Protein AF-A0A0A2T6T9-F1 (afdb_monomer_lite)

Structure (mmCIF, N/CA/C/O backbone):
data_AF-A0A0A2T6T9-F1
#
_entry.id   AF-A0A0A2T6T9-F1
#
loop_
_atom_site.group_PDB
_atom_site.id
_atom_site.type_symbol
_atom_sit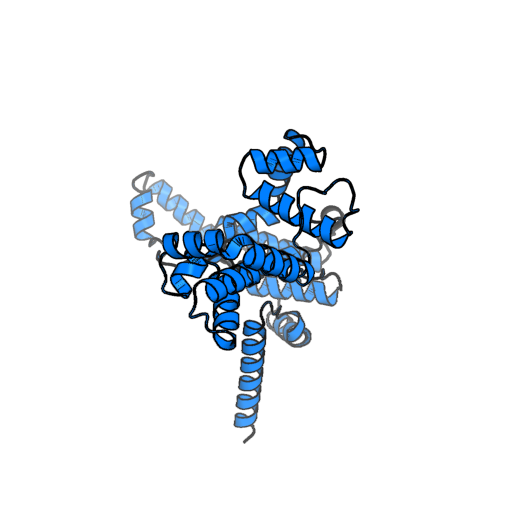e.label_atom_id
_atom_site.label_alt_id
_atom_site.label_comp_id
_atom_site.label_asym_id
_atom_site.label_entity_id
_atom_site.label_seq_id
_atom_site.pdbx_PDB_ins_code
_atom_site.Cartn_x
_atom_site.Cartn_y
_atom_site.Cartn_z
_atom_site.occupancy
_atom_site.B_iso_or_equiv
_atom_site.auth_seq_id
_atom_site.auth_comp_id
_atom_site.auth_asym_id
_atom_site.auth_atom_id
_atom_site.pdbx_PDB_model_num
ATOM 1 N N . MET A 1 1 ? 17.237 -18.014 -21.154 1.00 53.31 1 MET A N 1
ATOM 2 C CA . MET A 1 1 ? 16.170 -18.153 -22.160 1.00 53.31 1 MET A CA 1
ATOM 3 C C . MET A 1 1 ? 14.891 -17.698 -21.507 1.00 53.31 1 MET A C 1
ATOM 5 O O . MET A 1 1 ? 14.608 -18.170 -20.414 1.00 53.31 1 MET A O 1
ATOM 9 N N . THR A 1 2 ? 14.194 -16.740 -22.104 1.00 63.56 2 THR A N 1
ATOM 10 C CA . THR A 1 2 ? 12.807 -16.439 -21.730 1.00 63.56 2 THR A CA 1
ATOM 11 C C . THR A 1 2 ? 11.875 -17.384 -22.491 1.00 63.56 2 THR A C 1
ATOM 13 O O . THR A 1 2 ? 12.214 -17.821 -23.594 1.00 63.56 2 THR A O 1
ATOM 16 N N . ASP A 1 3 ? 10.718 -17.713 -21.913 1.00 70.69 3 ASP A N 1
ATOM 17 C CA . ASP A 1 3 ? 9.757 -18.661 -22.506 1.00 70.69 3 ASP A CA 1
ATOM 18 C C . ASP A 1 3 ? 9.333 -18.231 -23.925 1.00 70.69 3 ASP A C 1
ATOM 20 O O . ASP A 1 3 ? 9.327 -19.045 -24.844 1.00 70.69 3 ASP A O 1
ATOM 24 N N . LYS A 1 4 ? 9.171 -16.919 -24.142 1.00 73.56 4 LYS A N 1
ATOM 25 C CA . LYS A 1 4 ? 8.835 -16.305 -25.439 1.00 73.56 4 LYS A CA 1
ATOM 26 C C . LYS A 1 4 ? 9.852 -16.591 -26.558 1.00 73.56 4 LYS A C 1
ATOM 28 O O . LYS A 1 4 ? 9.475 -16.845 -27.693 1.00 73.56 4 LYS A O 1
ATOM 33 N N . GLN A 1 5 ? 11.153 -16.561 -26.258 1.00 75.31 5 GLN A N 1
ATOM 34 C CA . GLN A 1 5 ? 12.203 -16.813 -27.263 1.00 75.31 5 GLN A CA 1
ATOM 35 C C . GLN A 1 5 ? 12.247 -18.282 -27.687 1.00 75.31 5 GLN A C 1
ATOM 37 O O . GLN A 1 5 ? 12.691 -18.610 -28.783 1.00 75.31 5 GLN A O 1
ATOM 42 N N . THR A 1 6 ? 11.837 -19.165 -26.779 1.00 77.12 6 THR A N 1
ATOM 43 C CA . THR A 1 6 ? 11.757 -20.600 -27.038 1.00 77.12 6 THR A CA 1
ATOM 44 C C . THR A 1 6 ? 10.547 -20.911 -27.912 1.00 77.12 6 THR A C 1
ATOM 46 O O . THR A 1 6 ? 10.688 -21.652 -28.878 1.00 77.12 6 THR A O 1
ATOM 49 N N . GLU A 1 7 ? 9.414 -20.271 -27.623 1.00 79.56 7 GLU A N 1
ATOM 50 C CA . GLU A 1 7 ? 8.162 -20.386 -28.375 1.00 79.56 7 GLU A CA 1
ATOM 51 C C . GLU A 1 7 ? 8.336 -19.991 -29.850 1.00 79.56 7 GLU A C 1
ATOM 53 O O . GLU A 1 7 ? 8.018 -20.788 -30.721 1.00 79.56 7 GLU A O 1
ATOM 58 N N . ILE A 1 8 ? 8.986 -18.858 -30.148 1.00 78.12 8 ILE A N 1
ATOM 59 C CA . ILE A 1 8 ? 9.234 -18.403 -31.536 1.00 78.12 8 ILE A CA 1
ATOM 60 C C . ILE A 1 8 ? 10.058 -19.420 -32.347 1.00 78.12 8 ILE A C 1
ATOM 62 O O . ILE A 1 8 ? 9.788 -19.669 -33.523 1.00 78.12 8 ILE A O 1
ATOM 66 N N . ILE A 1 9 ? 11.087 -20.017 -31.733 1.00 81.50 9 ILE A N 1
ATOM 67 C CA . ILE A 1 9 ? 11.931 -21.019 -32.404 1.00 81.50 9 ILE A CA 1
ATOM 68 C C . ILE A 1 9 ? 11.143 -22.317 -32.628 1.00 81.50 9 ILE A C 1
ATOM 70 O O . ILE A 1 9 ? 11.287 -22.954 -33.670 1.00 81.50 9 ILE A O 1
ATOM 74 N N . GLU A 1 10 ? 10.316 -22.713 -31.660 1.00 82.50 10 GLU A N 1
ATOM 75 C CA . GLU A 1 10 ? 9.508 -23.933 -31.721 1.00 82.50 10 GLU A CA 1
ATOM 76 C C . GLU A 1 10 ? 8.345 -23.821 -32.714 1.00 82.50 10 GLU A C 1
ATOM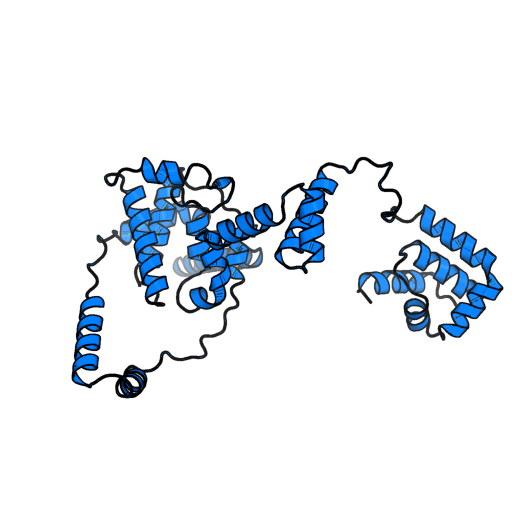 78 O O . GLU A 1 10 ? 8.128 -24.757 -33.483 1.00 82.50 10 GLU A O 1
ATOM 83 N N . GLU A 1 11 ? 7.662 -22.676 -32.766 1.00 80.94 11 GLU A N 1
ATOM 84 C CA . GLU A 1 11 ? 6.632 -22.369 -33.765 1.00 80.94 11 GLU A CA 1
ATOM 85 C C . GLU A 1 11 ? 7.207 -22.446 -35.181 1.00 80.94 11 GLU A C 1
ATOM 87 O O . GLU A 1 11 ? 6.673 -23.154 -36.035 1.00 80.94 11 GLU A O 1
ATOM 92 N N . TYR A 1 12 ? 8.361 -21.817 -35.418 1.00 79.88 12 TYR A N 1
ATOM 93 C CA . TYR A 1 12 ? 8.999 -21.864 -36.731 1.00 79.88 12 TYR A CA 1
ATOM 94 C C . TYR A 1 12 ? 9.454 -23.282 -37.119 1.00 79.88 12 TYR A C 1
ATOM 96 O O . TYR A 1 12 ? 9.346 -23.702 -38.275 1.00 79.88 12 TYR A O 1
ATOM 104 N N . PHE A 1 13 ? 9.950 -24.064 -36.156 1.00 82.19 13 PHE A N 1
ATOM 105 C CA . PHE A 1 13 ? 10.331 -25.455 -36.404 1.00 82.19 13 PHE A CA 1
ATOM 106 C C . PHE A 1 13 ? 9.141 -26.377 -36.639 1.00 82.19 13 PHE A C 1
ATOM 108 O O . PHE A 1 13 ? 9.308 -27.355 -37.365 1.00 82.19 13 PHE A O 1
ATOM 115 N N . ALA A 1 14 ? 7.959 -26.072 -36.104 1.00 78.88 14 ALA A N 1
ATOM 116 C CA . ALA A 1 14 ? 6.747 -26.821 -36.416 1.00 78.88 14 ALA A CA 1
ATOM 117 C C . ALA A 1 14 ? 6.349 -26.694 -37.898 1.00 78.88 14 ALA A C 1
ATOM 119 O O . ALA A 1 14 ? 5.782 -27.634 -38.457 1.00 78.88 14 ALA A O 1
ATOM 120 N N . GLU A 1 15 ? 6.680 -25.572 -38.542 1.00 72.44 15 GLU A N 1
ATOM 121 C CA . GLU A 1 15 ? 6.306 -25.291 -39.931 1.00 72.44 15 GLU A CA 1
ATOM 122 C C . GLU A 1 15 ? 7.376 -25.693 -40.955 1.00 72.44 15 GLU A C 1
ATOM 124 O O . GLU A 1 15 ? 7.040 -26.215 -42.018 1.00 72.44 15 GLU A O 1
ATOM 129 N N . VAL A 1 16 ? 8.661 -25.459 -40.658 1.00 76.00 16 VAL A N 1
ATOM 130 C CA . VAL A 1 16 ? 9.728 -25.515 -41.679 1.00 76.00 16 VAL A CA 1
ATOM 131 C C . VAL A 1 16 ? 10.698 -26.690 -41.498 1.00 76.00 16 VAL A C 1
ATOM 133 O O . VAL A 1 16 ? 11.272 -27.132 -42.488 1.00 76.00 16 VAL A O 1
ATOM 136 N N . MET A 1 17 ? 10.879 -27.210 -40.273 1.00 78.88 17 MET A N 1
ATOM 137 C CA . MET A 1 17 ? 11.845 -28.274 -39.909 1.00 78.88 17 MET A CA 1
ATOM 138 C C . MET A 1 17 ? 13.134 -28.289 -40.765 1.00 78.88 17 MET A C 1
ATOM 140 O O . MET A 1 17 ? 13.305 -29.168 -41.616 1.00 78.88 17 MET A O 1
ATOM 144 N N . PRO A 1 18 ? 14.066 -27.341 -40.553 1.00 82.94 18 PRO A N 1
ATOM 145 C CA . PRO A 1 18 ? 15.268 -27.246 -41.373 1.00 82.94 18 PRO A CA 1
ATOM 146 C C . PRO A 1 18 ? 16.136 -28.503 -41.235 1.00 82.94 18 PRO A C 1
ATOM 148 O O . PRO A 1 18 ? 16.439 -28.952 -40.129 1.00 82.94 18 PRO A O 1
ATOM 151 N N . SER A 1 19 ? 16.551 -29.054 -42.373 1.00 81.38 19 SER A N 1
ATOM 152 C CA . SER A 1 19 ? 17.316 -30.302 -42.480 1.00 81.38 19 SER A CA 1
ATOM 153 C C . SER A 1 19 ? 18.654 -30.124 -43.205 1.00 81.38 19 SER A C 1
ATOM 155 O O . SER A 1 19 ? 19.601 -30.883 -42.983 1.00 81.38 19 SER A O 1
ATOM 157 N N . GLN A 1 20 ? 18.754 -29.108 -44.065 1.00 86.81 20 GLN A N 1
ATOM 158 C CA . GLN A 1 20 ? 19.947 -28.799 -44.850 1.00 86.81 20 GLN A CA 1
ATOM 159 C C . GLN A 1 20 ? 20.691 -27.567 -44.321 1.00 86.81 20 GLN A C 1
ATOM 161 O O . GLN A 1 20 ? 20.138 -26.709 -43.635 1.00 86.81 20 GLN A O 1
ATOM 166 N N . ALA A 1 21 ? 21.970 -27.443 -44.688 1.00 84.44 21 ALA A N 1
ATOM 167 C CA . ALA A 1 21 ? 22.825 -26.327 -44.271 1.00 84.44 21 ALA A CA 1
ATOM 168 C C . ALA A 1 21 ? 22.237 -24.949 -44.633 1.00 84.44 21 ALA A C 1
ATOM 170 O O . ALA A 1 21 ? 22.243 -24.038 -43.806 1.00 84.44 21 ALA A O 1
ATOM 171 N N . ILE A 1 22 ? 21.698 -24.810 -45.848 1.00 87.38 22 ILE A N 1
ATOM 172 C CA . ILE A 1 22 ? 21.076 -23.566 -46.316 1.00 87.38 22 ILE A CA 1
ATOM 173 C C . ILE A 1 22 ? 19.768 -23.267 -45.574 1.00 87.38 22 ILE A C 1
ATOM 175 O O . ILE A 1 22 ? 19.539 -22.131 -45.172 1.00 87.38 22 ILE A O 1
ATOM 179 N N . GLU A 1 23 ? 18.960 -24.294 -45.304 1.00 88.94 23 GLU A N 1
ATOM 180 C CA . GLU A 1 23 ? 17.701 -24.173 -44.564 1.00 88.94 23 GLU A CA 1
ATOM 181 C C . GLU A 1 23 ? 17.960 -23.716 -43.130 1.00 88.94 23 GLU A C 1
ATOM 183 O O . GLU A 1 23 ? 17.278 -22.823 -42.643 1.00 88.94 23 GLU A O 1
ATOM 188 N N . HIS A 1 24 ? 18.999 -24.240 -42.470 1.00 89.12 24 HIS A N 1
ATOM 189 C CA . HIS A 1 24 ? 19.379 -23.771 -41.140 1.00 89.12 24 HIS A CA 1
ATOM 190 C C . HIS A 1 24 ? 19.853 -22.316 -41.128 1.00 89.12 24 HIS A C 1
ATOM 192 O O . HIS A 1 24 ? 19.617 -21.627 -40.135 1.00 89.12 24 HIS A O 1
ATOM 198 N N . ALA A 1 25 ? 20.528 -21.859 -42.187 1.00 89.12 25 ALA A N 1
ATOM 199 C CA . ALA A 1 25 ? 20.964 -20.473 -42.307 1.00 89.12 25 ALA A CA 1
ATOM 200 C C . ALA A 1 25 ? 19.764 -19.534 -42.506 1.00 89.12 25 ALA A C 1
ATOM 202 O O . ALA A 1 25 ? 19.647 -18.554 -41.779 1.00 89.12 25 ALA A O 1
ATOM 203 N N . ILE A 1 26 ? 18.840 -19.872 -43.410 1.00 89.31 26 ILE A N 1
ATOM 204 C CA . ILE A 1 26 ? 17.608 -19.104 -43.661 1.00 89.31 26 ILE A CA 1
ATOM 205 C C . ILE A 1 26 ? 16.727 -19.077 -42.406 1.00 89.31 26 ILE A C 1
ATOM 207 O O . ILE A 1 26 ? 16.347 -18.008 -41.941 1.00 89.31 26 ILE A O 1
ATOM 211 N N . ALA A 1 27 ? 16.484 -20.239 -41.797 1.00 89.56 27 ALA A N 1
ATOM 212 C CA . ALA A 1 27 ? 15.686 -20.372 -40.583 1.00 89.56 27 ALA A CA 1
ATOM 213 C C . ALA A 1 27 ? 16.252 -19.551 -39.419 1.00 89.56 27 ALA A C 1
ATOM 215 O O . ALA A 1 27 ? 15.502 -18.888 -38.706 1.00 89.56 27 ALA A O 1
ATOM 216 N N . PHE A 1 28 ? 17.580 -19.545 -39.245 1.00 91.88 28 PHE A N 1
ATOM 217 C CA . PHE A 1 28 ? 18.214 -18.698 -38.240 1.00 91.88 28 PHE A CA 1
ATOM 218 C C . PHE A 1 28 ? 18.086 -17.206 -38.578 1.00 91.88 28 PHE A C 1
ATOM 220 O O . PHE A 1 28 ? 17.852 -16.411 -37.674 1.00 91.88 28 PHE A O 1
ATOM 227 N N . GLY A 1 29 ? 18.214 -16.827 -39.855 1.00 88.56 29 GLY A N 1
ATOM 228 C CA . GLY A 1 29 ? 17.995 -15.456 -40.328 1.00 88.56 29 GLY A CA 1
ATOM 229 C C . GLY A 1 29 ? 16.589 -14.954 -40.011 1.00 88.56 29 GLY A C 1
ATOM 230 O O . GLY A 1 29 ? 16.449 -13.872 -39.447 1.00 88.56 29 GLY A O 1
ATOM 231 N N . TYR A 1 30 ? 15.577 -15.786 -40.261 1.00 87.25 30 TYR A N 1
ATOM 232 C CA . TYR A 1 30 ? 14.184 -15.481 -39.952 1.00 87.25 30 TYR A CA 1
ATOM 233 C C . TYR A 1 30 ? 13.966 -15.249 -38.453 1.00 87.25 30 TYR A C 1
ATOM 235 O O . TYR A 1 30 ? 13.622 -14.140 -38.054 1.00 87.25 30 TYR A O 1
ATOM 243 N N . VAL A 1 31 ? 14.253 -16.244 -37.598 1.00 89.12 31 VAL A N 1
ATOM 244 C CA . VAL A 1 31 ? 13.985 -16.111 -36.151 1.00 89.12 31 VAL A CA 1
ATOM 245 C C . VAL A 1 31 ? 14.793 -14.972 -35.524 1.00 89.12 31 VAL A C 1
ATOM 247 O O . VAL A 1 31 ? 14.310 -14.287 -34.629 1.00 89.12 31 VAL A O 1
ATOM 250 N N . LYS A 1 32 ? 16.012 -14.722 -36.020 1.00 87.56 32 LYS A N 1
ATOM 251 C CA . LYS A 1 32 ? 16.862 -13.614 -35.574 1.00 87.56 32 LYS A CA 1
ATOM 252 C C . LYS A 1 32 ? 16.339 -12.247 -36.020 1.00 87.56 32 LYS A C 1
ATOM 254 O O . LYS A 1 32 ? 16.605 -11.261 -35.337 1.00 87.56 32 LYS A O 1
ATOM 259 N N . GLY A 1 33 ? 15.666 -12.183 -37.166 1.00 83.44 33 GLY A N 1
ATOM 260 C CA . GLY A 1 33 ? 15.012 -10.973 -37.657 1.00 83.44 33 GLY A CA 1
ATOM 261 C C . GLY A 1 33 ? 13.690 -10.688 -36.948 1.00 83.44 33 GLY A C 1
ATOM 262 O O . GLY A 1 33 ? 13.357 -9.525 -36.764 1.00 83.44 33 GLY A O 1
ATOM 263 N N . THR A 1 34 ? 12.986 -11.730 -36.496 1.00 83.56 34 THR A N 1
ATOM 264 C CA . THR A 1 34 ? 11.759 -11.614 -35.690 1.00 83.56 34 THR A CA 1
ATOM 265 C C . THR A 1 34 ? 12.034 -11.189 -34.244 1.00 83.56 34 THR A C 1
ATOM 267 O O . THR A 1 34 ? 11.257 -10.428 -33.676 1.00 83.56 34 THR A O 1
ATOM 270 N N . ASP A 1 35 ? 13.127 -11.665 -33.638 1.00 81.75 35 ASP A N 1
ATOM 271 C CA . ASP A 1 35 ? 13.570 -11.248 -32.301 1.00 81.75 35 ASP A CA 1
ATOM 272 C C . ASP A 1 35 ? 15.106 -11.167 -32.250 1.00 81.75 35 ASP A C 1
ATOM 274 O O . ASP A 1 35 ? 15.824 -12.179 -32.313 1.00 81.75 35 ASP A O 1
ATOM 278 N N . SER A 1 36 ? 15.639 -9.950 -32.087 1.00 79.25 36 SER A N 1
ATOM 279 C CA . SER A 1 36 ? 17.086 -9.716 -32.069 1.00 79.25 36 SER A CA 1
ATOM 280 C C . SER A 1 36 ? 17.791 -10.336 -30.862 1.00 79.25 36 SER A C 1
ATOM 282 O O . SER A 1 36 ? 19.021 -10.469 -30.873 1.00 79.25 36 SER A O 1
ATOM 284 N N . GLN A 1 37 ? 17.068 -10.768 -29.828 1.00 80.38 37 GLN A N 1
ATOM 285 C CA . GLN A 1 37 ? 17.642 -11.395 -28.641 1.00 80.38 37 GLN A CA 1
ATOM 286 C C . GLN A 1 37 ? 17.938 -12.888 -28.837 1.00 80.38 37 GLN A C 1
ATOM 288 O O . GLN A 1 37 ? 18.698 -13.466 -28.054 1.00 80.38 37 GLN A O 1
ATOM 293 N N . ILE A 1 38 ? 17.425 -13.521 -29.900 1.00 84.44 38 ILE A N 1
ATOM 294 C CA . ILE A 1 38 ? 17.718 -14.928 -30.201 1.00 84.44 38 ILE A CA 1
ATOM 295 C C . ILE A 1 38 ? 19.198 -15.085 -30.572 1.00 84.44 38 ILE A C 1
ATOM 297 O O . ILE A 1 38 ? 19.729 -14.418 -31.459 1.00 84.44 38 ILE A O 1
ATOM 301 N N . THR A 1 39 ? 19.922 -15.963 -29.879 1.00 87.50 39 THR A N 1
ATOM 302 C CA . THR A 1 39 ? 21.363 -16.174 -30.111 1.00 87.50 39 THR A CA 1
ATOM 303 C C . THR A 1 39 ? 21.641 -17.439 -30.924 1.00 87.50 39 THR A C 1
ATOM 305 O O . THR A 1 39 ? 20.837 -18.369 -30.943 1.00 87.50 39 THR A O 1
ATOM 308 N N . GLN A 1 40 ? 22.824 -17.512 -31.554 1.00 87.06 40 GLN A N 1
ATOM 309 C CA . GLN A 1 40 ? 23.282 -18.719 -32.267 1.00 87.06 40 GLN A CA 1
ATOM 310 C C . GLN A 1 40 ? 23.259 -19.957 -31.365 1.00 87.06 40 GLN A C 1
ATOM 312 O O . GLN A 1 40 ? 22.929 -21.041 -31.829 1.00 87.06 40 GLN A O 1
ATOM 317 N N . THR A 1 41 ? 23.609 -19.795 -30.087 1.00 87.06 41 THR A N 1
ATOM 318 C CA . THR A 1 41 ? 23.611 -20.882 -29.102 1.00 87.06 41 THR A CA 1
ATOM 319 C C . THR A 1 41 ? 22.198 -21.411 -28.879 1.00 87.06 41 THR A C 1
ATOM 321 O O . THR A 1 41 ? 21.976 -22.605 -29.055 1.00 87.06 41 THR A O 1
ATOM 324 N N . MET A 1 42 ? 21.239 -20.520 -28.609 1.00 86.06 42 MET A N 1
ATOM 325 C CA . MET A 1 42 ? 19.837 -20.879 -28.361 1.00 86.06 42 MET A CA 1
ATOM 326 C C . MET A 1 42 ? 19.203 -21.617 -29.540 1.00 86.06 42 MET A C 1
ATOM 328 O O . MET A 1 42 ? 18.612 -22.678 -29.363 1.00 86.06 42 MET A O 1
ATOM 332 N N . TYR A 1 43 ? 19.379 -21.089 -30.753 1.00 89.69 43 TYR A N 1
ATOM 333 C CA . TYR A 1 43 ? 18.883 -21.748 -31.957 1.00 89.69 43 TYR A CA 1
ATOM 334 C C . TYR A 1 43 ? 19.564 -23.104 -32.179 1.00 89.69 43 TYR A C 1
ATOM 336 O O . TYR A 1 43 ? 18.892 -24.091 -32.457 1.00 89.69 43 TYR A O 1
ATOM 344 N N . SER A 1 44 ? 20.892 -23.182 -32.022 1.00 88.25 44 SER A N 1
ATOM 345 C CA . SER A 1 44 ? 21.636 -24.427 -32.249 1.00 88.25 44 SER A CA 1
ATOM 346 C C . SER A 1 44 ? 21.251 -25.541 -31.269 1.00 88.25 44 SER A C 1
ATOM 348 O O . SER A 1 44 ? 21.131 -26.693 -31.680 1.00 88.25 44 SER A O 1
ATOM 350 N N . GLU A 1 45 ? 20.976 -25.191 -30.008 1.00 88.19 45 GLU A N 1
ATOM 351 C CA . GLU A 1 45 ? 20.490 -26.127 -28.989 1.00 88.19 45 GLU A CA 1
ATOM 352 C C . GLU A 1 45 ? 19.127 -26.711 -29.369 1.00 88.19 45 GLU A C 1
ATOM 354 O O . GLU A 1 45 ? 18.931 -27.920 -29.267 1.00 88.19 45 GLU A O 1
ATOM 359 N N . LYS A 1 46 ? 18.207 -25.877 -29.868 1.00 85.81 46 LYS A N 1
ATOM 360 C CA . LYS A 1 46 ? 16.872 -26.318 -30.301 1.00 85.81 46 LYS A CA 1
ATOM 361 C C . LYS A 1 46 ? 16.895 -27.087 -31.618 1.00 85.81 46 LYS A C 1
ATOM 363 O O . LYS A 1 46 ? 16.156 -28.051 -31.771 1.00 85.81 46 LYS A O 1
ATOM 368 N N . ALA A 1 47 ? 17.769 -26.702 -32.543 1.00 85.19 47 ALA A N 1
ATOM 369 C CA . ALA A 1 47 ? 17.948 -27.376 -33.826 1.00 85.19 47 ALA A CA 1
ATOM 370 C C . ALA A 1 47 ? 18.724 -28.703 -33.709 1.00 85.19 47 ALA A C 1
ATOM 372 O O . ALA A 1 47 ? 18.866 -29.415 -34.699 1.00 85.19 47 ALA A O 1
ATOM 373 N N . GLY A 1 48 ? 19.276 -29.029 -32.533 1.00 85.56 48 GLY A N 1
ATOM 374 C CA . GLY A 1 48 ? 20.070 -30.243 -32.329 1.00 85.56 48 GLY A CA 1
ATOM 375 C C . GLY A 1 48 ? 21.417 -30.238 -33.063 1.00 85.56 48 GLY A C 1
ATOM 376 O O . GLY A 1 48 ? 21.993 -31.300 -33.302 1.00 85.56 48 GLY A O 1
ATOM 377 N N . ILE A 1 49 ? 21.938 -29.059 -33.421 1.00 89.19 49 ILE A N 1
ATOM 378 C CA . ILE A 1 49 ? 23.215 -28.897 -34.130 1.00 89.19 49 ILE A CA 1
ATOM 379 C C . ILE A 1 49 ? 24.238 -28.165 -33.264 1.00 89.19 49 ILE A C 1
ATOM 381 O O . ILE A 1 49 ? 23.915 -27.415 -32.349 1.00 89.19 49 ILE A O 1
ATOM 385 N N . ASN A 1 50 ? 25.523 -28.334 -33.569 1.00 90.19 50 ASN A N 1
ATOM 386 C CA . ASN A 1 50 ? 26.565 -27.576 -32.882 1.00 90.19 50 ASN A CA 1
ATOM 387 C C . ASN A 1 50 ? 26.557 -26.105 -33.349 1.00 90.19 50 ASN A C 1
ATOM 389 O O . ASN A 1 50 ? 26.555 -25.835 -34.550 1.00 90.19 50 ASN A O 1
ATOM 393 N N . SER A 1 51 ? 26.652 -25.148 -32.420 1.00 89.44 51 SER A N 1
ATOM 394 C CA . SER A 1 51 ? 26.771 -23.709 -32.720 1.00 89.44 51 SER A CA 1
ATOM 395 C C . SER A 1 51 ? 27.904 -23.379 -33.712 1.00 89.44 51 SER A C 1
ATOM 397 O O . SER A 1 51 ? 27.765 -22.508 -34.572 1.00 89.44 51 SER A O 1
ATOM 399 N N . ARG A 1 52 ? 29.020 -24.125 -33.677 1.00 87.12 52 ARG A N 1
ATOM 400 C CA . ARG A 1 52 ? 30.108 -23.995 -34.667 1.00 87.12 52 ARG A CA 1
ATOM 401 C C . ARG A 1 52 ? 29.675 -24.415 -36.073 1.00 87.12 52 ARG A C 1
ATOM 403 O O . ARG A 1 52 ? 30.095 -23.792 -37.044 1.00 87.12 52 ARG A O 1
ATOM 410 N N . THR A 1 53 ? 28.846 -25.450 -36.174 1.00 87.94 53 THR A N 1
ATOM 411 C CA . THR A 1 53 ? 28.277 -25.930 -37.437 1.00 87.94 53 THR A CA 1
ATOM 412 C C . THR A 1 53 ? 27.314 -24.897 -38.014 1.00 87.94 53 THR A C 1
ATOM 414 O O . THR A 1 53 ? 27.433 -24.554 -39.184 1.00 87.94 53 THR A O 1
ATOM 417 N N . LEU A 1 54 ? 26.454 -24.304 -37.178 1.00 89.69 54 LEU A N 1
ATOM 418 C CA . LEU A 1 54 ? 25.577 -23.204 -37.588 1.00 89.69 54 LEU A CA 1
ATOM 419 C C . LEU A 1 54 ? 26.372 -22.002 -38.118 1.00 89.69 54 LEU A C 1
ATOM 421 O O . LEU A 1 54 ? 26.054 -21.461 -39.172 1.00 89.69 54 LEU A O 1
ATOM 425 N N . ARG A 1 55 ? 27.452 -21.612 -37.431 1.00 90.00 55 ARG A N 1
ATOM 426 C CA . ARG A 1 55 ? 28.328 -20.525 -37.893 1.00 90.00 55 ARG A CA 1
ATOM 427 C C . ARG A 1 55 ? 28.929 -20.814 -39.271 1.00 90.00 55 ARG A C 1
ATOM 429 O O . ARG A 1 55 ? 29.035 -19.902 -40.086 1.00 90.00 55 ARG A O 1
ATOM 436 N N . LYS A 1 56 ? 29.311 -22.069 -39.529 1.00 91.81 56 LYS A N 1
ATOM 437 C CA . LYS A 1 56 ? 29.798 -22.509 -40.840 1.00 91.81 56 LYS A CA 1
ATOM 438 C C . LYS A 1 56 ? 28.697 -22.405 -41.902 1.00 91.81 56 LYS A C 1
ATOM 440 O O . LYS A 1 56 ? 28.949 -21.834 -42.954 1.00 91.81 56 LYS A O 1
ATOM 445 N N . TYR A 1 57 ? 27.482 -22.863 -41.600 1.00 93.06 57 TYR A N 1
ATOM 446 C CA . TYR A 1 57 ? 26.340 -22.776 -42.515 1.00 93.06 57 TYR A CA 1
ATOM 447 C C . TYR A 1 57 ? 25.976 -21.335 -42.882 1.00 93.06 57 TYR A C 1
ATOM 449 O O . TYR A 1 57 ? 25.746 -21.054 -44.056 1.00 93.06 57 TYR A O 1
ATOM 457 N N . ILE A 1 58 ? 26.005 -20.415 -41.912 1.00 91.62 58 ILE A N 1
ATOM 458 C CA . ILE A 1 58 ? 25.804 -18.978 -42.155 1.00 91.62 58 ILE A CA 1
ATOM 459 C C . ILE A 1 58 ? 26.918 -18.419 -43.045 1.00 91.62 58 ILE A C 1
ATOM 461 O O . ILE A 1 58 ? 26.641 -17.672 -43.975 1.00 91.62 58 ILE A O 1
ATOM 465 N N . ALA A 1 59 ? 28.180 -18.778 -42.792 1.00 90.06 59 ALA A N 1
ATOM 466 C CA . ALA A 1 59 ? 29.301 -18.288 -43.593 1.00 90.06 59 ALA A CA 1
ATOM 467 C C . ALA A 1 59 ? 29.251 -18.786 -45.050 1.00 90.06 59 ALA A C 1
ATOM 469 O O . ALA A 1 59 ? 29.569 -18.029 -45.963 1.00 90.06 59 ALA A O 1
ATOM 470 N N . GLU A 1 60 ? 28.839 -20.038 -45.265 1.00 89.94 60 GLU A N 1
ATOM 471 C CA . GLU A 1 60 ? 28.710 -20.650 -46.594 1.00 89.94 60 GLU A CA 1
ATOM 472 C C . GLU A 1 60 ? 27.483 -20.139 -47.367 1.00 89.94 60 GLU A C 1
ATOM 474 O O . GLU A 1 60 ? 27.519 -20.087 -48.592 1.00 89.94 60 GLU A O 1
ATOM 479 N N . ASN A 1 61 ? 26.426 -19.712 -46.666 1.00 91.25 61 ASN A N 1
ATOM 480 C CA . ASN A 1 61 ? 25.158 -19.253 -47.251 1.00 91.25 61 ASN A CA 1
ATOM 481 C C . ASN A 1 61 ? 24.835 -17.804 -46.855 1.00 91.25 61 ASN A C 1
ATOM 483 O O . ASN A 1 61 ? 23.680 -17.453 -46.611 1.00 91.25 61 ASN A O 1
ATOM 487 N N . LYS A 1 62 ? 25.871 -16.962 -46.770 1.00 89.19 62 LYS A N 1
ATOM 488 C CA . LYS A 1 62 ? 25.788 -15.608 -46.208 1.00 89.19 62 LYS A CA 1
ATOM 489 C C . LYS A 1 62 ? 24.706 -14.751 -46.864 1.00 89.19 62 LYS A C 1
ATOM 491 O O . LYS A 1 62 ? 23.951 -14.097 -46.159 1.00 89.19 62 LYS A O 1
ATOM 496 N N . GLN A 1 63 ? 24.613 -14.799 -48.191 1.00 88.88 63 GLN A N 1
ATOM 497 C CA . GLN A 1 63 ? 23.645 -14.005 -48.944 1.00 88.88 63 GLN A CA 1
ATOM 498 C C . GLN A 1 63 ? 22.197 -14.385 -48.596 1.00 88.88 63 GLN A C 1
ATOM 500 O O . GLN A 1 63 ? 21.410 -13.514 -48.250 1.00 88.88 63 GLN A O 1
ATOM 505 N N . ALA A 1 64 ? 21.872 -15.682 -48.596 1.00 84.62 64 ALA A N 1
ATOM 506 C CA . ALA A 1 64 ? 20.532 -16.161 -48.253 1.00 84.62 64 ALA A CA 1
ATOM 507 C C . ALA A 1 64 ? 20.154 -15.853 -46.792 1.00 84.62 64 ALA A C 1
ATOM 509 O O . ALA A 1 64 ? 19.003 -15.549 -46.497 1.00 84.62 64 ALA A O 1
ATOM 510 N N . TYR A 1 65 ? 21.128 -15.903 -45.876 1.00 90.69 65 TYR A N 1
ATOM 511 C CA . TYR A 1 65 ? 20.929 -15.502 -44.482 1.00 90.69 65 TYR A CA 1
ATOM 512 C C . TYR A 1 65 ? 20.644 -13.999 -44.341 1.00 90.69 65 TYR A C 1
ATOM 514 O O . TYR A 1 65 ? 19.733 -13.624 -43.609 1.00 90.69 65 TYR A O 1
ATOM 522 N N . GLU A 1 66 ? 21.415 -13.141 -45.014 1.00 88.31 66 GLU A N 1
ATOM 523 C CA . GLU A 1 66 ? 21.259 -11.683 -44.929 1.00 88.31 66 GLU A CA 1
ATOM 524 C C . GLU A 1 66 ? 19.951 -11.206 -45.573 1.00 88.31 66 GLU A C 1
ATOM 526 O O . GLU A 1 66 ? 19.264 -10.372 -44.987 1.00 88.31 66 GLU A O 1
ATOM 531 N N . GLU A 1 67 ? 19.569 -11.772 -46.721 1.00 87.88 67 GLU A N 1
ATOM 532 C CA . GLU A 1 67 ? 18.299 -11.467 -47.395 1.00 87.88 67 GLU A CA 1
ATOM 533 C C . GLU A 1 67 ? 17.089 -11.833 -46.522 1.00 87.88 67 GLU A C 1
ATOM 535 O O . GLU A 1 67 ? 16.163 -11.036 -46.375 1.00 87.88 67 GLU A O 1
ATOM 540 N N . GLU A 1 68 ? 17.108 -13.011 -45.894 1.00 85.00 68 GLU A N 1
ATOM 541 C CA . GLU A 1 68 ? 16.018 -13.443 -45.017 1.00 85.00 68 GLU A CA 1
ATOM 542 C C . GLU A 1 68 ? 15.975 -12.643 -43.709 1.00 85.00 68 GLU A C 1
ATOM 544 O O . GLU A 1 68 ? 14.896 -12.305 -43.228 1.00 85.00 68 GLU A O 1
ATOM 549 N N . LEU A 1 69 ? 17.139 -12.299 -43.150 1.00 87.25 69 LEU A N 1
ATOM 550 C CA . LEU A 1 69 ? 17.242 -11.477 -41.948 1.00 87.25 69 LEU A CA 1
ATOM 551 C C . LEU A 1 69 ? 16.645 -10.083 -42.169 1.00 87.25 69 LEU A C 1
ATOM 553 O O . LEU A 1 69 ? 15.896 -9.604 -41.322 1.00 87.25 69 LEU A O 1
ATOM 557 N N . GLU A 1 70 ? 16.966 -9.431 -43.287 1.00 84.88 70 GLU A N 1
ATOM 558 C CA . GLU A 1 70 ? 16.393 -8.124 -43.629 1.00 84.88 70 GLU A CA 1
ATOM 559 C C . GLU A 1 70 ? 14.887 -8.234 -43.898 1.00 84.88 70 GLU A C 1
ATOM 561 O O . GLU A 1 70 ? 14.112 -7.476 -43.318 1.00 84.88 70 GLU A O 1
ATOM 566 N N . ARG A 1 71 ? 14.441 -9.252 -44.649 1.00 82.69 71 ARG A N 1
ATOM 567 C CA . ARG A 1 71 ? 13.008 -9.504 -44.875 1.00 82.69 71 ARG A CA 1
ATOM 568 C C . ARG A 1 71 ? 12.239 -9.718 -43.569 1.00 82.69 71 ARG A C 1
ATOM 570 O O . ARG A 1 71 ? 11.115 -9.240 -43.424 1.00 82.69 71 ARG A O 1
ATOM 577 N N . ALA A 1 72 ? 12.808 -10.460 -42.624 1.00 81.69 72 ALA A N 1
ATOM 578 C CA . ALA A 1 72 ? 12.177 -10.727 -41.337 1.00 81.69 72 ALA A CA 1
ATOM 579 C C . ALA A 1 72 ? 12.155 -9.481 -40.437 1.00 81.69 72 ALA A C 1
ATOM 581 O O . ALA A 1 72 ? 11.142 -9.243 -39.787 1.00 81.69 72 ALA A O 1
ATOM 582 N N . LYS A 1 73 ? 13.201 -8.642 -40.462 1.00 78.00 73 LYS A N 1
ATOM 583 C CA . LYS A 1 73 ? 13.216 -7.344 -39.762 1.00 78.00 73 LYS A CA 1
ATOM 584 C C . LYS A 1 73 ? 12.201 -6.351 -40.323 1.00 78.00 73 LYS A C 1
ATOM 586 O O . LYS A 1 73 ? 11.601 -5.613 -39.554 1.00 78.00 73 LYS A O 1
ATOM 591 N N . GLU A 1 74 ? 12.006 -6.323 -41.642 1.00 75.00 74 GLU A N 1
ATOM 592 C CA . GLU A 1 74 ? 11.013 -5.451 -42.290 1.00 75.00 74 GLU A CA 1
ATOM 593 C C . GLU A 1 74 ? 9.570 -5.811 -41.899 1.00 75.00 74 GLU A C 1
ATOM 595 O O . GLU A 1 74 ? 8.700 -4.942 -41.891 1.00 75.00 74 GLU A O 1
ATOM 600 N N . ASN A 1 75 ? 9.322 -7.081 -41.559 1.00 64.75 75 ASN A N 1
ATOM 601 C CA . ASN A 1 75 ? 8.010 -7.588 -41.148 1.00 64.75 75 ASN A CA 1
ATOM 602 C C . ASN A 1 75 ? 7.844 -7.722 -39.624 1.00 64.75 75 ASN A C 1
ATOM 604 O O . ASN A 1 75 ? 6.738 -7.997 -39.157 1.00 64.75 75 ASN A O 1
ATOM 608 N N . ALA A 1 76 ? 8.915 -7.550 -38.849 1.00 60.56 76 ALA A N 1
ATOM 609 C CA . ALA A 1 76 ? 8.855 -7.530 -37.396 1.00 60.56 76 ALA A CA 1
ATOM 610 C C . ALA A 1 76 ? 8.296 -6.182 -36.913 1.00 60.56 76 ALA A C 1
ATOM 612 O O . ALA A 1 76 ? 8.593 -5.129 -37.484 1.00 60.56 76 ALA A O 1
ATOM 613 N N . GLU A 1 77 ? 7.487 -6.195 -35.848 1.00 53.12 77 GLU A N 1
ATOM 614 C CA . GLU A 1 77 ? 7.129 -4.956 -35.150 1.00 53.12 77 GLU A CA 1
ATOM 615 C C . GLU A 1 77 ? 8.423 -4.204 -34.796 1.00 53.12 77 GLU A C 1
ATOM 617 O O . GLU A 1 77 ? 9.363 -4.830 -34.299 1.00 53.12 77 GLU A O 1
ATOM 622 N N . PRO A 1 78 ? 8.518 -2.891 -35.074 1.00 51.00 78 PRO A N 1
ATOM 623 C CA . PRO A 1 78 ? 9.785 -2.180 -35.007 1.00 51.00 78 PRO A CA 1
ATOM 624 C C . PRO A 1 78 ? 10.381 -2.281 -33.603 1.00 51.00 78 PRO A C 1
ATOM 626 O O . PRO A 1 78 ? 9.843 -1.727 -32.641 1.00 51.00 78 PRO A O 1
ATOM 629 N N . GLU A 1 79 ? 11.518 -2.970 -33.496 1.00 47.69 79 GLU A N 1
ATOM 630 C CA . GLU A 1 79 ? 12.337 -2.928 -32.294 1.00 47.69 79 GLU A CA 1
ATOM 631 C C . GLU A 1 79 ? 12.757 -1.480 -32.025 1.00 47.69 79 GLU A C 1
ATOM 633 O O . GLU A 1 79 ? 13.097 -0.709 -32.928 1.00 47.69 79 GLU A O 1
ATOM 638 N N . ILE A 1 80 ? 12.699 -1.100 -30.751 1.00 44.12 80 ILE A N 1
ATOM 639 C CA . ILE A 1 80 ? 13.062 0.234 -30.289 1.00 44.12 80 ILE A CA 1
ATOM 640 C C . ILE A 1 80 ? 14.570 0.401 -30.487 1.00 44.12 80 ILE A C 1
ATOM 642 O O . ILE A 1 80 ? 15.370 -0.056 -29.670 1.00 44.12 80 ILE A O 1
ATOM 646 N N . ASP A 1 81 ? 14.957 1.071 -31.570 1.00 41.31 81 ASP A N 1
ATOM 647 C CA . ASP A 1 81 ? 16.323 1.536 -31.769 1.00 41.31 81 ASP A CA 1
ATOM 648 C C . ASP A 1 81 ? 16.623 2.662 -30.767 1.00 41.31 81 ASP A C 1
ATOM 650 O O . ASP A 1 81 ? 16.233 3.820 -30.925 1.00 41.31 81 ASP A O 1
ATOM 654 N N . ILE A 1 82 ? 17.318 2.291 -29.693 1.00 48.34 82 ILE A N 1
ATOM 655 C CA . ILE A 1 82 ? 17.714 3.173 -28.588 1.00 48.34 82 ILE A CA 1
ATOM 656 C C . ILE A 1 82 ? 18.804 4.173 -29.036 1.00 48.34 82 ILE A C 1
ATOM 658 O O . ILE A 1 82 ? 19.158 5.078 -28.284 1.00 48.34 82 ILE A O 1
ATOM 662 N N . THR A 1 83 ? 19.351 4.039 -30.253 1.00 46.09 83 THR A N 1
ATOM 663 C CA . THR A 1 83 ? 20.397 4.933 -30.773 1.00 46.09 83 THR A CA 1
ATOM 664 C C . THR A 1 83 ? 19.866 6.104 -31.605 1.00 46.09 83 THR A C 1
ATOM 666 O O . THR A 1 83 ? 20.620 7.043 -31.852 1.00 46.09 83 THR A O 1
ATOM 669 N N . SER A 1 84 ? 18.570 6.134 -31.955 1.00 41.72 84 SER A N 1
ATOM 670 C CA . SER A 1 84 ? 17.955 7.220 -32.746 1.00 41.72 84 SER A CA 1
ATOM 671 C C . SER A 1 84 ? 17.048 8.166 -31.928 1.00 41.72 84 SER A C 1
ATOM 673 O O . SER A 1 84 ? 16.006 8.624 -32.409 1.00 41.72 84 SER A O 1
ATOM 675 N N . LEU A 1 85 ? 17.421 8.476 -30.682 1.00 45.72 85 LEU A N 1
ATOM 676 C CA . LEU A 1 85 ? 16.649 9.350 -29.777 1.00 45.72 85 LEU A CA 1
ATOM 677 C C . LEU A 1 85 ? 16.496 10.809 -30.261 1.00 45.72 85 LEU A C 1
ATOM 679 O O . LEU A 1 85 ? 15.602 11.505 -29.790 1.00 45.72 85 LEU A O 1
ATOM 683 N N . ASP A 1 86 ? 17.284 11.263 -31.239 1.00 45.12 86 ASP A N 1
ATOM 684 C CA . ASP A 1 86 ? 17.273 12.666 -31.690 1.00 45.12 86 ASP A CA 1
ATOM 685 C C . ASP A 1 86 ? 16.122 13.037 -32.649 1.00 45.12 86 ASP A C 1
ATOM 687 O O . ASP A 1 86 ? 15.991 14.203 -33.019 1.00 45.12 86 ASP A O 1
ATOM 691 N N . SER A 1 87 ? 15.272 12.093 -33.079 1.00 40.16 87 SER A N 1
ATOM 692 C CA . SER A 1 87 ? 14.279 12.373 -34.141 1.00 40.16 87 SER A CA 1
ATOM 693 C C . SER A 1 87 ? 12.848 11.890 -33.905 1.00 40.16 87 SER A C 1
ATOM 695 O O . SER A 1 87 ? 11.993 12.093 -34.768 1.00 40.16 87 SER A O 1
ATOM 697 N N . ARG A 1 88 ? 12.533 11.298 -32.749 1.00 46.34 88 ARG A N 1
ATOM 698 C CA . ARG A 1 88 ? 11.154 10.901 -32.430 1.00 46.34 88 ARG A CA 1
ATOM 699 C C . ARG A 1 88 ? 10.722 11.518 -31.114 1.00 46.34 88 ARG A C 1
ATOM 701 O O . ARG A 1 88 ? 11.203 11.139 -30.053 1.00 46.34 88 ARG A O 1
ATOM 708 N N . SER A 1 89 ? 9.790 12.464 -31.199 1.00 50.19 89 SER A N 1
ATOM 709 C CA . SER A 1 89 ? 9.017 12.901 -30.043 1.00 50.19 89 SER A CA 1
ATOM 710 C C . SER A 1 89 ? 8.355 11.675 -29.417 1.00 50.19 89 SER A C 1
ATOM 712 O O . SER A 1 89 ? 7.507 11.041 -30.050 1.00 50.19 89 SER A O 1
ATOM 714 N N . LEU A 1 90 ? 8.777 11.321 -28.204 1.00 48.94 90 LEU A N 1
ATOM 715 C CA . LEU A 1 90 ? 8.130 10.277 -27.419 1.00 48.94 90 LEU A CA 1
ATOM 716 C C . LEU A 1 90 ? 6.653 10.653 -27.242 1.00 48.94 90 LEU A C 1
ATOM 718 O O . LEU A 1 90 ? 6.333 11.820 -27.010 1.00 48.94 90 LEU A O 1
ATOM 722 N N . SER A 1 91 ? 5.755 9.678 -27.373 1.00 53.91 91 SER A N 1
ATOM 723 C CA . SER A 1 91 ? 4.352 9.895 -27.000 1.00 53.91 91 SER A CA 1
ATOM 724 C C . SER A 1 91 ? 4.231 10.088 -25.485 1.00 53.91 91 SER A C 1
ATOM 726 O O . SER A 1 91 ? 5.067 9.600 -24.725 1.00 53.91 91 SER A O 1
ATOM 728 N N . GLU A 1 92 ? 3.192 10.788 -25.034 1.00 42.66 92 GLU A N 1
ATOM 729 C CA . GLU A 1 92 ? 2.956 11.084 -23.612 1.00 42.66 92 GLU A CA 1
ATOM 730 C C . GLU A 1 92 ? 2.925 9.807 -22.753 1.00 42.66 92 GLU A C 1
ATOM 732 O O . GLU A 1 92 ? 3.618 9.725 -21.744 1.00 42.66 92 GLU A O 1
ATOM 737 N N . GLU A 1 93 ? 2.269 8.744 -23.230 1.00 44.91 93 GLU A N 1
ATOM 738 C CA . GLU A 1 93 ? 2.244 7.440 -22.551 1.00 44.91 93 GLU A CA 1
ATOM 739 C C . GLU A 1 93 ? 3.634 6.783 -22.445 1.00 44.91 93 GLU A C 1
ATOM 741 O O . GLU A 1 93 ? 3.940 6.096 -21.468 1.00 44.91 93 GLU A O 1
ATOM 746 N N . GLN A 1 94 ? 4.505 6.993 -23.438 1.00 47.94 94 GLN A N 1
ATOM 747 C CA . GLN A 1 94 ? 5.885 6.498 -23.404 1.00 47.94 94 GLN A CA 1
ATOM 748 C C . GLN A 1 94 ? 6.753 7.314 -22.446 1.00 47.94 94 GLN A C 1
ATOM 750 O O . GLN A 1 94 ? 7.611 6.738 -21.778 1.00 47.94 94 GLN A O 1
ATOM 755 N N . ILE A 1 95 ? 6.517 8.623 -22.353 1.00 54.16 95 ILE A N 1
ATOM 756 C CA . ILE A 1 95 ? 7.179 9.505 -21.388 1.00 54.16 95 ILE A CA 1
ATOM 757 C C . ILE A 1 95 ? 6.766 9.120 -19.967 1.00 54.16 95 ILE A C 1
ATOM 759 O O . ILE A 1 95 ? 7.635 8.916 -19.123 1.00 54.16 95 ILE A O 1
ATOM 763 N N . ASP A 1 96 ? 5.474 8.929 -19.714 1.00 46.91 96 ASP A N 1
ATOM 764 C CA . ASP A 1 96 ? 4.960 8.557 -18.395 1.00 46.91 96 ASP A CA 1
ATOM 765 C C . ASP A 1 96 ? 5.507 7.206 -17.933 1.00 46.91 96 ASP A C 1
ATOM 767 O O . ASP A 1 96 ? 6.008 7.073 -16.812 1.00 46.91 96 ASP A O 1
ATOM 771 N N . LYS A 1 97 ? 5.509 6.208 -18.822 1.00 60.69 97 LYS A N 1
ATOM 772 C CA . LYS A 1 97 ? 6.070 4.886 -18.527 1.00 60.69 97 LYS A CA 1
ATOM 773 C C . LYS A 1 97 ? 7.584 4.936 -18.323 1.00 60.69 97 LYS A C 1
ATOM 775 O O . LYS A 1 97 ? 8.113 4.237 -17.459 1.00 60.69 97 LYS A O 1
ATOM 780 N N . PHE A 1 98 ? 8.291 5.766 -19.089 1.00 57.84 98 PHE A N 1
ATOM 781 C CA . PHE A 1 98 ? 9.726 5.979 -18.919 1.00 57.84 98 PHE A CA 1
ATOM 782 C C . PHE A 1 98 ? 10.037 6.628 -17.566 1.00 57.84 98 PHE A C 1
ATOM 784 O O . PHE A 1 98 ? 10.899 6.127 -16.845 1.00 57.84 98 PHE A O 1
ATOM 791 N N . ILE A 1 99 ? 9.293 7.669 -17.182 1.00 61.69 99 ILE A N 1
ATOM 792 C CA . ILE A 1 99 ? 9.404 8.338 -15.880 1.00 61.69 99 ILE A CA 1
ATOM 793 C C . ILE A 1 99 ? 9.113 7.358 -14.743 1.00 61.69 99 ILE A C 1
ATOM 795 O O . ILE A 1 99 ? 9.862 7.317 -13.767 1.00 61.69 99 ILE A O 1
ATOM 799 N N . GLU A 1 100 ? 8.070 6.535 -14.865 1.00 62.34 100 GLU A N 1
ATOM 800 C CA . GLU A 1 100 ? 7.729 5.532 -13.856 1.00 62.34 100 GLU A CA 1
ATOM 801 C C . GLU A 1 100 ? 8.864 4.514 -13.666 1.00 62.34 100 GLU A C 1
ATOM 803 O O . GLU A 1 100 ? 9.269 4.243 -12.532 1.00 62.34 100 GLU A O 1
ATOM 8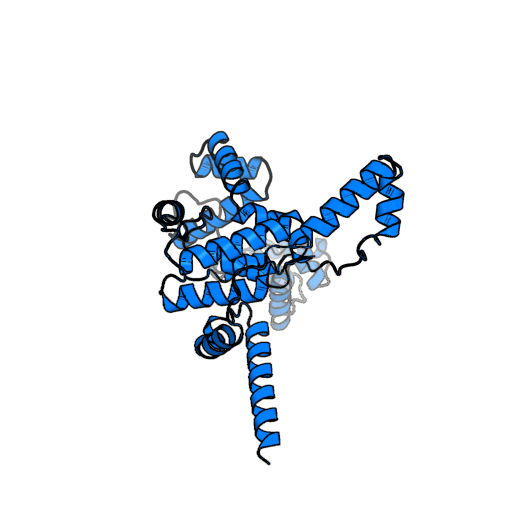08 N N . VAL A 1 101 ? 9.442 4.003 -14.758 1.00 68.50 101 VAL A N 1
ATOM 809 C CA . VAL A 1 101 ? 10.574 3.062 -14.720 1.00 68.50 101 VAL A CA 1
ATOM 810 C C . VAL A 1 101 ? 11.824 3.709 -14.118 1.00 68.50 101 VAL A C 1
ATOM 812 O O . VAL A 1 101 ? 12.478 3.102 -13.267 1.00 68.50 101 VAL A O 1
ATOM 815 N N . LEU A 1 102 ? 12.135 4.949 -14.500 1.00 70.00 102 LEU A N 1
ATOM 816 C CA . LEU A 1 102 ? 13.243 5.731 -13.943 1.00 70.00 102 LEU A CA 1
ATOM 817 C C . LEU A 1 102 ? 13.090 5.934 -12.437 1.00 70.00 102 LEU A C 1
ATOM 819 O O . LEU A 1 102 ? 14.036 5.750 -11.671 1.00 70.00 102 LEU A O 1
ATOM 823 N N . TYR A 1 103 ? 11.879 6.274 -12.004 1.00 64.75 103 TYR A N 1
ATOM 824 C CA . TYR A 1 103 ? 11.567 6.523 -10.607 1.00 64.75 103 TYR A CA 1
ATOM 825 C C . TYR A 1 103 ? 11.661 5.245 -9.764 1.00 64.75 103 TYR A C 1
ATOM 827 O O . TYR A 1 103 ? 12.229 5.265 -8.670 1.00 64.75 103 TYR A O 1
ATOM 835 N N . GLN A 1 104 ? 11.166 4.113 -10.275 1.00 65.69 104 GLN A N 1
ATOM 836 C CA . GLN A 1 104 ? 11.330 2.809 -9.622 1.00 65.69 104 GLN A CA 1
ATOM 837 C C . GLN A 1 104 ? 12.809 2.415 -9.535 1.00 65.69 104 GLN A C 1
ATOM 839 O O . GLN A 1 104 ? 13.284 2.061 -8.454 1.00 65.69 104 GLN A O 1
ATOM 844 N N . SER A 1 105 ? 13.556 2.565 -10.635 1.00 67.12 105 SER A N 1
ATOM 845 C CA . SER A 1 105 ? 14.989 2.260 -10.689 1.00 67.12 105 SER A CA 1
ATOM 846 C C . SER A 1 105 ? 15.796 3.110 -9.703 1.00 67.12 105 SER A C 1
ATOM 848 O O . SER A 1 105 ? 16.632 2.588 -8.976 1.00 67.12 105 SER A O 1
ATOM 850 N N . ALA A 1 106 ? 15.496 4.400 -9.562 1.00 61.03 106 ALA A N 1
ATOM 851 C CA . ALA A 1 106 ? 16.188 5.268 -8.609 1.00 61.03 106 ALA A CA 1
ATOM 852 C C . ALA A 1 106 ? 15.873 4.954 -7.131 1.00 61.03 106 ALA A C 1
ATOM 854 O O . ALA A 1 106 ? 16.697 5.214 -6.249 1.00 61.03 106 ALA A O 1
ATOM 855 N N . ILE A 1 107 ? 14.691 4.399 -6.832 1.00 62.03 107 ILE A N 1
ATOM 856 C CA . ILE A 1 107 ? 14.310 4.006 -5.466 1.00 62.03 107 ILE A CA 1
ATOM 857 C C . ILE A 1 107 ? 15.031 2.725 -5.037 1.00 62.03 107 ILE A C 1
ATOM 859 O O . ILE A 1 107 ? 15.499 2.646 -3.900 1.00 62.03 107 ILE A O 1
ATOM 863 N N . THR A 1 108 ? 15.120 1.729 -5.920 1.00 56.97 108 THR A N 1
ATOM 864 C CA . THR A 1 108 ? 15.649 0.393 -5.585 1.00 56.97 108 THR A CA 1
ATOM 865 C C . THR A 1 108 ? 17.069 0.130 -6.087 1.00 56.97 108 THR A C 1
ATOM 867 O O . THR A 1 108 ? 17.688 -0.846 -5.668 1.00 56.97 108 THR A O 1
ATOM 870 N N . GLY A 1 109 ? 17.569 0.955 -7.004 1.00 64.12 109 GLY A N 1
ATOM 871 C CA . GLY A 1 109 ? 18.808 0.756 -7.751 1.00 64.12 109 GLY A CA 1
ATOM 872 C C . GLY A 1 109 ? 20.047 1.395 -7.129 1.00 64.12 109 GLY A C 1
ATOM 873 O O . GLY A 1 109 ? 20.061 1.855 -5.981 1.00 64.12 109 GLY A O 1
ATOM 874 N N . ASN A 1 110 ? 21.131 1.379 -7.903 1.00 65.62 110 ASN A N 1
ATOM 875 C CA . ASN A 1 110 ? 22.460 1.796 -7.459 1.00 65.62 110 ASN A CA 1
ATOM 876 C C . ASN A 1 110 ? 22.664 3.324 -7.608 1.00 65.62 110 ASN A C 1
ATOM 878 O O . ASN A 1 110 ? 21.789 4.057 -8.068 1.00 65.62 110 ASN A O 1
ATOM 882 N N . ALA A 1 111 ? 23.832 3.838 -7.206 1.00 65.94 111 ALA A N 1
ATOM 883 C CA . ALA A 1 111 ? 24.134 5.275 -7.270 1.00 65.94 111 ALA A CA 1
ATOM 884 C C . ALA A 1 111 ? 24.031 5.871 -8.691 1.00 65.94 111 ALA A C 1
ATOM 886 O O . ALA A 1 111 ? 23.722 7.052 -8.836 1.00 65.94 111 ALA A O 1
ATOM 887 N N . ARG A 1 112 ? 24.239 5.060 -9.735 1.00 71.31 112 ARG A N 1
ATOM 888 C CA . ARG A 1 112 ? 24.131 5.472 -11.139 1.00 71.31 112 ARG A CA 1
ATOM 889 C C . ARG A 1 112 ? 22.675 5.659 -11.565 1.00 71.31 112 ARG A C 1
ATOM 891 O O . ARG A 1 112 ? 22.388 6.612 -12.276 1.00 71.31 112 ARG A O 1
ATOM 898 N N . ASP A 1 113 ? 21.763 4.817 -11.086 1.00 69.81 113 ASP A N 1
ATOM 899 C CA . ASP A 1 113 ? 20.324 4.944 -11.364 1.00 69.81 113 ASP A CA 1
ATOM 900 C C . ASP A 1 113 ? 19.732 6.193 -10.692 1.00 69.81 113 ASP A C 1
ATOM 902 O O . ASP A 1 113 ? 18.902 6.898 -11.266 1.00 69.81 113 ASP A O 1
ATOM 906 N N . ARG A 1 114 ? 20.227 6.524 -9.491 1.00 66.62 114 ARG A N 1
ATOM 907 C CA . ARG A 1 114 ? 19.897 7.781 -8.800 1.00 66.62 114 ARG A CA 1
ATOM 908 C C . ARG A 1 114 ? 20.422 9.000 -9.556 1.00 66.62 114 ARG A C 1
ATOM 910 O O . ARG A 1 114 ? 19.691 9.976 -9.686 1.00 66.62 114 ARG A O 1
ATOM 917 N N . GLN A 1 115 ? 21.652 8.930 -10.070 1.00 67.38 115 GLN A N 1
ATOM 918 C CA . GLN A 1 115 ? 22.237 9.990 -10.895 1.00 67.38 115 GLN A CA 1
ATOM 919 C C . GLN A 1 115 ? 21.443 10.199 -12.191 1.00 67.38 115 GLN A C 1
ATOM 921 O O . GLN A 1 115 ? 21.178 11.336 -12.554 1.00 67.38 115 GLN A O 1
ATOM 926 N N . LEU A 1 116 ? 20.974 9.122 -12.831 1.00 72.12 116 LEU A N 1
ATOM 927 C CA . LEU A 1 116 ? 20.156 9.215 -14.043 1.00 72.12 116 LEU A CA 1
ATOM 928 C C . LEU A 1 116 ? 18.834 9.963 -13.798 1.00 72.12 116 LEU A C 1
ATOM 930 O O . LEU A 1 116 ? 18.411 10.757 -14.633 1.00 72.12 116 LEU A O 1
ATOM 934 N N . LEU A 1 117 ? 18.190 9.740 -12.645 1.00 70.06 117 LEU A N 1
ATOM 935 C CA . LEU A 1 117 ? 16.982 10.476 -12.260 1.00 70.06 117 LEU A CA 1
ATOM 936 C C . LEU A 1 117 ? 17.272 11.960 -11.995 1.00 70.06 117 LEU A C 1
ATOM 938 O O . LEU A 1 117 ? 16.493 12.810 -12.416 1.00 70.06 117 LEU A O 1
ATOM 942 N N . ILE A 1 118 ? 18.370 12.268 -11.302 1.00 67.88 118 ILE A N 1
ATOM 943 C CA . ILE A 1 118 ? 18.845 13.639 -11.025 1.00 67.88 118 ILE A CA 1
ATOM 944 C C . ILE A 1 118 ? 19.087 14.384 -12.342 1.00 67.88 118 ILE A C 1
ATOM 946 O O . ILE A 1 118 ? 18.550 15.471 -12.542 1.00 67.88 118 ILE A O 1
ATOM 950 N N . ASP A 1 119 ? 19.817 13.761 -13.268 1.00 71.31 119 ASP A N 1
ATOM 951 C CA . ASP A 1 119 ? 20.153 14.341 -14.570 1.00 71.31 119 ASP A CA 1
ATOM 952 C C . ASP A 1 119 ? 18.900 14.555 -15.438 1.00 71.31 119 ASP A C 1
ATOM 954 O O . ASP A 1 119 ? 18.794 15.559 -16.139 1.00 71.31 119 ASP A O 1
ATOM 958 N N . PHE A 1 120 ? 17.925 13.642 -15.361 1.00 71.19 120 PHE A N 1
ATOM 959 C CA . PHE A 1 120 ? 16.683 13.723 -16.133 1.00 71.19 120 PHE A CA 1
ATOM 960 C C . PHE A 1 120 ? 15.680 14.740 -15.572 1.00 71.19 120 PHE A C 1
ATOM 962 O O . PHE A 1 120 ? 15.038 15.473 -16.319 1.00 71.19 120 PHE A O 1
ATOM 969 N N . THR A 1 121 ? 15.520 14.786 -14.250 1.00 67.25 121 THR A N 1
ATOM 970 C CA . THR A 1 121 ? 14.538 15.666 -13.591 1.00 67.25 121 THR A CA 1
ATOM 971 C C . THR A 1 121 ? 15.084 17.065 -13.307 1.00 67.25 121 THR A C 1
ATOM 973 O O . THR A 1 121 ? 14.317 17.958 -12.951 1.00 67.25 121 THR A O 1
ATOM 976 N N . GLY A 1 122 ? 16.403 17.259 -13.420 1.00 67.56 122 GLY A N 1
ATOM 977 C CA . GLY A 1 122 ? 17.093 18.478 -12.999 1.00 67.56 122 GLY A CA 1
ATOM 978 C C . GLY A 1 122 ? 17.088 18.690 -11.480 1.00 67.56 122 GLY A C 1
ATOM 979 O O . GLY A 1 122 ? 17.524 19.740 -11.009 1.00 67.56 122 GLY A O 1
ATOM 980 N N . MET A 1 123 ? 16.587 17.721 -10.705 1.00 69.69 123 MET A N 1
ATOM 981 C CA . MET A 1 123 ? 16.632 17.758 -9.246 1.00 69.69 123 MET A CA 1
ATOM 982 C C . MET A 1 123 ? 18.066 17.560 -8.783 1.00 69.69 123 MET A C 1
ATOM 984 O O . MET A 1 123 ? 18.757 16.680 -9.285 1.00 69.69 123 MET A O 1
ATOM 988 N N . THR A 1 124 ? 18.523 18.319 -7.788 1.00 69.94 124 THR A N 1
ATOM 989 C CA . THR A 1 124 ? 19.851 18.070 -7.219 1.00 69.94 124 THR A CA 1
ATOM 990 C C . THR A 1 124 ? 19.851 16.754 -6.430 1.00 69.94 124 THR A C 1
ATOM 992 O O . THR A 1 124 ? 18.818 16.307 -5.924 1.00 69.94 124 THR A O 1
ATOM 995 N N . ALA A 1 125 ? 21.019 16.126 -6.257 1.00 56.75 125 ALA A N 1
ATOM 996 C CA . ALA A 1 125 ? 21.150 14.944 -5.393 1.00 56.75 125 ALA A CA 1
ATOM 997 C C . ALA A 1 125 ? 20.616 15.197 -3.970 1.00 56.75 125 ALA A C 1
ATOM 999 O O . ALA A 1 125 ? 20.036 14.311 -3.339 1.00 56.75 125 ALA A O 1
ATOM 1000 N N . THR A 1 126 ? 20.769 16.432 -3.492 1.00 64.50 126 THR A N 1
ATOM 1001 C CA . THR A 1 126 ? 20.232 16.910 -2.219 1.00 64.50 126 THR A CA 1
ATOM 1002 C C . THR A 1 126 ? 18.705 16.915 -2.211 1.00 64.50 126 THR A C 1
ATOM 1004 O O . THR A 1 126 ? 18.114 16.489 -1.220 1.00 64.50 126 THR A O 1
ATOM 1007 N N . ASP A 1 127 ? 18.052 17.316 -3.303 1.00 59.84 127 ASP A N 1
ATOM 1008 C CA . ASP A 1 127 ? 16.587 17.315 -3.415 1.00 59.84 127 ASP A CA 1
ATOM 1009 C C . ASP A 1 127 ? 16.028 15.893 -3.422 1.00 59.84 127 ASP A C 1
ATOM 1011 O O . ASP A 1 127 ? 15.050 15.612 -2.733 1.00 59.84 127 ASP A O 1
ATOM 1015 N N . VAL A 1 128 ? 16.687 14.961 -4.117 1.00 59.06 128 VAL A N 1
ATOM 1016 C CA . VAL A 1 128 ? 16.293 13.542 -4.126 1.00 59.06 128 VAL A CA 1
ATOM 1017 C C . VAL A 1 128 ? 16.453 12.912 -2.742 1.00 59.06 128 VAL A C 1
ATOM 1019 O O . VAL A 1 128 ? 15.561 12.195 -2.286 1.00 59.06 128 VAL A O 1
ATOM 1022 N N . MET A 1 129 ? 17.551 13.200 -2.037 1.00 61.00 129 MET A N 1
ATOM 1023 C CA . MET A 1 129 ? 17.765 12.723 -0.663 1.00 61.00 129 MET A CA 1
ATOM 1024 C C . MET A 1 129 ? 16.773 13.354 0.319 1.00 61.00 129 MET A C 1
ATOM 1026 O O . MET A 1 129 ? 16.231 12.659 1.177 1.00 61.00 129 MET A O 1
ATOM 1030 N N . THR A 1 130 ? 16.478 14.646 0.170 1.00 61.38 130 THR A N 1
ATOM 1031 C CA . THR A 1 130 ? 15.459 15.339 0.972 1.00 61.38 130 THR A CA 1
ATOM 1032 C C . THR A 1 130 ? 14.089 14.725 0.725 1.00 61.38 130 THR A C 1
ATOM 1034 O O . THR A 1 130 ? 13.404 14.357 1.673 1.00 61.38 130 THR A O 1
ATOM 1037 N N . PHE A 1 131 ? 13.730 14.499 -0.538 1.00 61.66 131 PHE A N 1
ATOM 1038 C CA . PHE A 1 131 ? 12.489 13.841 -0.917 1.00 61.66 131 PHE A CA 1
ATOM 1039 C C . PHE A 1 131 ? 12.403 12.420 -0.346 1.00 61.66 131 PHE A C 1
ATOM 1041 O O . PHE A 1 131 ? 11.368 12.047 0.201 1.00 61.66 131 PHE A O 1
ATOM 1048 N N . GLN A 1 132 ? 13.479 11.627 -0.409 1.00 63.12 132 GLN A N 1
ATOM 1049 C CA . GLN A 1 132 ? 13.526 10.297 0.210 1.00 63.12 132 GLN A CA 1
ATOM 1050 C C . GLN A 1 132 ? 13.349 10.362 1.731 1.00 63.12 132 GLN A C 1
ATOM 1052 O O . GLN A 1 132 ? 12.587 9.565 2.276 1.00 63.12 132 GLN A O 1
ATOM 1057 N N . ASN A 1 133 ? 13.980 11.322 2.409 1.00 62.41 133 ASN A N 1
ATOM 1058 C CA . ASN A 1 133 ? 13.851 11.501 3.856 1.00 62.41 133 ASN A CA 1
ATOM 1059 C C . ASN A 1 133 ? 12.435 11.939 4.259 1.00 62.41 133 ASN A C 1
ATOM 1061 O O . ASN A 1 133 ? 11.854 11.358 5.173 1.00 62.41 133 ASN A O 1
ATOM 1065 N N . THR A 1 134 ? 11.840 12.900 3.546 1.00 63.72 134 THR A N 1
ATOM 1066 C CA . THR A 1 134 ? 10.446 13.333 3.750 1.00 63.72 134 THR A CA 1
ATOM 1067 C C . THR A 1 134 ? 9.459 12.203 3.463 1.00 63.72 134 THR A C 1
ATOM 1069 O O . THR A 1 134 ? 8.448 12.043 4.143 1.00 63.72 134 THR A O 1
ATOM 1072 N N . LYS A 1 135 ? 9.754 11.378 2.457 1.00 61.84 135 LYS A N 1
ATOM 1073 C CA . LYS A 1 135 ? 8.959 10.199 2.132 1.00 61.84 135 LYS A CA 1
ATOM 1074 C C . LYS A 1 135 ? 9.050 9.171 3.258 1.00 61.84 135 LYS A C 1
ATOM 1076 O O . LYS A 1 135 ? 8.010 8.716 3.721 1.00 61.84 135 LYS A O 1
ATOM 1081 N N . ALA A 1 136 ? 10.254 8.863 3.738 1.00 59.97 136 ALA A N 1
ATOM 1082 C CA . ALA A 1 136 ? 10.499 7.911 4.821 1.00 59.97 136 ALA A CA 1
ATOM 1083 C C . ALA A 1 136 ? 9.876 8.334 6.162 1.00 59.97 136 ALA A C 1
ATOM 1085 O O . ALA A 1 136 ? 9.464 7.467 6.929 1.00 59.97 136 ALA A O 1
ATOM 1086 N N . SER A 1 137 ? 9.762 9.638 6.433 1.00 63.84 137 SER A N 1
ATOM 1087 C CA . SER A 1 137 ? 9.128 10.159 7.651 1.00 63.84 137 SER A CA 1
ATOM 1088 C C . SER A 1 137 ? 7.596 10.185 7.601 1.00 63.84 137 SER A C 1
ATOM 1090 O O . SER A 1 137 ? 6.956 10.426 8.623 1.00 63.84 137 SER A O 1
ATOM 1092 N N . SER A 1 138 ? 6.982 9.922 6.443 1.00 70.62 138 SER A N 1
ATOM 1093 C CA . SER A 1 138 ? 5.522 9.864 6.334 1.00 70.62 138 SER A CA 1
ATOM 1094 C C . SER A 1 138 ? 4.951 8.579 6.946 1.00 70.62 138 SER A C 1
ATOM 1096 O O . SER A 1 138 ? 5.493 7.484 6.764 1.00 70.62 138 SER A O 1
ATOM 1098 N N . LEU A 1 139 ? 3.793 8.691 7.605 1.00 72.38 139 LEU A N 1
ATOM 1099 C CA . LEU A 1 139 ? 3.092 7.556 8.222 1.00 72.38 139 LEU A CA 1
ATOM 1100 C C . LEU A 1 139 ? 2.836 6.419 7.220 1.00 72.38 139 LEU A C 1
ATOM 1102 O O . LEU A 1 139 ? 3.038 5.246 7.528 1.00 72.38 139 LEU A O 1
ATOM 1106 N N . ARG A 1 140 ? 2.465 6.766 5.982 1.00 73.50 140 ARG A N 1
ATOM 1107 C CA . ARG A 1 140 ? 2.263 5.813 4.881 1.00 73.50 140 ARG A CA 1
ATOM 1108 C C . ARG A 1 140 ? 3.494 4.952 4.622 1.00 73.50 140 ARG A C 1
ATOM 1110 O O . ARG A 1 140 ? 3.361 3.742 4.444 1.00 73.50 140 ARG A O 1
ATOM 1117 N N . TRP A 1 141 ? 4.676 5.558 4.583 1.00 70.75 141 TRP A N 1
ATOM 1118 C CA . TRP A 1 141 ? 5.920 4.835 4.331 1.00 70.75 141 TRP A CA 1
ATOM 1119 C C . TRP A 1 141 ? 6.428 4.083 5.548 1.00 70.75 141 TRP A C 1
ATOM 1121 O O . TRP A 1 141 ? 6.925 2.973 5.378 1.00 70.75 141 TRP A O 1
ATOM 1131 N N . PHE A 1 142 ? 6.236 4.629 6.749 1.00 75.12 142 PHE A N 1
ATOM 1132 C CA . PHE A 1 142 ? 6.510 3.917 7.992 1.00 75.12 142 PHE A CA 1
ATOM 1133 C C . PHE A 1 142 ? 5.726 2.600 8.071 1.00 75.12 142 PHE A C 1
ATOM 1135 O O . PHE A 1 142 ? 6.316 1.542 8.284 1.00 75.12 142 PHE A O 1
ATOM 1142 N N . VAL A 1 143 ? 4.412 2.632 7.823 1.00 76.94 143 VAL A N 1
ATOM 1143 C CA . VAL A 1 143 ? 3.577 1.417 7.841 1.00 76.94 143 VAL A CA 1
ATOM 1144 C C . VAL A 1 143 ? 4.045 0.428 6.772 1.00 76.94 143 VAL A C 1
ATOM 1146 O O . VAL A 1 143 ? 4.194 -0.759 7.044 1.00 76.94 143 VAL A O 1
ATOM 1149 N N . LYS A 1 144 ? 4.348 0.913 5.563 1.00 73.25 144 LYS A N 1
ATOM 1150 C CA . LYS A 1 144 ? 4.812 0.069 4.454 1.00 73.25 144 LYS A CA 1
ATOM 1151 C C . LYS A 1 144 ? 6.160 -0.604 4.696 1.00 73.25 144 LYS A C 1
ATOM 1153 O O . LYS A 1 144 ? 6.340 -1.754 4.305 1.00 73.25 144 LYS A O 1
ATOM 1158 N N . SER A 1 145 ? 7.112 0.091 5.311 1.00 69.06 145 SER A N 1
ATOM 1159 C CA . SER A 1 145 ? 8.431 -0.478 5.608 1.00 69.06 145 SER A CA 1
ATOM 1160 C C . SER A 1 145 ? 8.386 -1.486 6.760 1.00 69.06 145 SER A C 1
ATOM 1162 O O . SER A 1 145 ? 9.283 -2.318 6.881 1.00 69.06 145 SER A O 1
ATOM 1164 N N . THR A 1 146 ? 7.326 -1.456 7.573 1.00 71.00 146 THR A N 1
ATOM 1165 C CA . THR A 1 146 ? 7.163 -2.289 8.772 1.00 71.00 146 THR A CA 1
ATOM 1166 C C . THR A 1 146 ? 6.054 -3.342 8.660 1.00 71.00 146 THR A C 1
ATOM 1168 O O . THR A 1 146 ? 5.765 -4.021 9.645 1.00 71.00 146 THR A O 1
ATOM 1171 N N . LEU A 1 147 ? 5.481 -3.565 7.468 1.00 76.88 147 LEU A N 1
ATOM 1172 C CA . LEU A 1 147 ? 4.351 -4.489 7.249 1.00 76.88 147 LEU A CA 1
ATOM 1173 C C . LEU A 1 147 ? 4.572 -5.894 7.816 1.00 76.88 147 LEU A C 1
ATOM 1175 O O . LEU A 1 147 ? 3.659 -6.477 8.392 1.00 76.88 147 LEU A O 1
ATOM 1179 N N . SER A 1 148 ? 5.783 -6.441 7.688 1.00 70.44 148 SER A N 1
ATOM 1180 C CA . SER A 1 148 ? 6.128 -7.775 8.206 1.00 70.44 148 SER A CA 1
ATOM 1181 C C . SER A 1 148 ? 6.107 -7.863 9.735 1.00 70.44 148 SER A C 1
ATOM 1183 O O . SER A 1 148 ? 5.981 -8.948 10.299 1.00 70.44 148 SER A O 1
ATOM 1185 N N . THR A 1 149 ? 6.259 -6.733 10.422 1.00 72.56 149 THR A N 1
ATOM 1186 C CA . THR A 1 149 ? 6.157 -6.643 11.879 1.00 72.56 149 THR A CA 1
ATOM 1187 C C . THR A 1 149 ? 4.714 -6.386 12.289 1.00 72.56 149 THR A C 1
ATOM 1189 O O . THR A 1 149 ? 4.235 -7.066 13.191 1.00 72.56 149 THR A O 1
ATOM 1192 N N . ILE A 1 150 ? 4.022 -5.471 11.601 1.00 79.81 150 ILE A N 1
ATOM 1193 C CA . ILE A 1 150 ? 2.620 -5.106 11.867 1.00 79.81 150 ILE A CA 1
ATOM 1194 C C . ILE A 1 150 ? 1.689 -6.312 11.695 1.00 79.81 150 ILE A C 1
ATOM 1196 O O . ILE A 1 150 ? 0.926 -6.631 12.600 1.00 79.81 150 ILE A O 1
ATOM 1200 N N . SER A 1 151 ? 1.820 -7.042 10.582 1.00 78.88 151 SER A N 1
ATOM 1201 C CA . SER A 1 151 ? 0.999 -8.226 10.257 1.00 78.88 151 SER A CA 1
ATOM 1202 C C . SER A 1 151 ? 1.010 -9.324 11.326 1.00 78.88 151 SER A C 1
ATOM 1204 O O . SER A 1 151 ? 0.087 -10.128 11.391 1.00 78.88 151 SER A O 1
ATOM 1206 N N . LYS A 1 152 ? 2.016 -9.361 12.210 1.00 74.56 152 LYS A N 1
ATOM 1207 C CA . LYS A 1 152 ? 2.083 -10.345 13.304 1.00 74.56 152 LYS A CA 1
ATOM 1208 C C . LYS A 1 152 ? 1.048 -10.112 14.400 1.00 74.56 152 LYS A C 1
ATOM 1210 O O . LYS A 1 152 ? 0.780 -11.031 15.168 1.00 74.56 152 LYS A O 1
ATOM 1215 N N . HIS A 1 153 ? 0.549 -8.888 14.528 1.00 74.81 153 HIS A N 1
ATOM 1216 C CA . HIS A 1 153 ? -0.258 -8.473 15.671 1.00 74.81 153 HIS A CA 1
ATOM 1217 C C . HIS A 1 153 ? -1.397 -7.524 15.309 1.00 74.81 153 HIS A C 1
ATOM 1219 O O . HIS A 1 153 ? -2.104 -7.103 16.210 1.00 74.81 153 HIS A O 1
ATOM 1225 N N . MET A 1 154 ? -1.576 -7.154 14.042 1.00 81.25 154 MET A N 1
ATOM 1226 C CA . MET A 1 154 ? -2.680 -6.313 13.592 1.00 81.25 154 MET A CA 1
ATOM 1227 C C . MET A 1 154 ? -2.958 -6.569 12.111 1.00 81.25 154 MET A C 1
ATOM 1229 O O . MET A 1 154 ? -2.044 -6.894 11.348 1.00 81.25 154 MET A O 1
ATOM 1233 N N . ASP A 1 155 ? -4.207 -6.390 11.687 1.00 81.38 155 ASP A N 1
ATOM 1234 C CA . ASP A 1 155 ? -4.565 -6.477 10.273 1.00 81.38 155 ASP A CA 1
ATOM 1235 C C . ASP A 1 155 ? -3.964 -5.292 9.484 1.00 81.38 155 ASP A C 1
ATOM 1237 O O . ASP A 1 155 ? -4.449 -4.157 9.505 1.00 81.38 155 ASP A O 1
ATOM 1241 N N . ALA A 1 156 ? -2.861 -5.562 8.781 1.00 81.75 156 ALA A N 1
ATOM 1242 C CA . ALA A 1 156 ? -2.150 -4.567 7.985 1.00 81.75 156 ALA A CA 1
ATOM 1243 C C . ALA A 1 156 ? -2.955 -4.095 6.759 1.00 81.75 156 ALA A C 1
ATOM 1245 O O . ALA A 1 156 ? -2.774 -2.956 6.316 1.00 81.75 156 ALA A O 1
ATOM 1246 N N . ARG A 1 157 ? -3.860 -4.933 6.226 1.00 81.00 157 ARG A N 1
ATOM 1247 C CA . ARG A 1 157 ? -4.747 -4.580 5.106 1.00 81.00 157 ARG A CA 1
ATOM 1248 C C . ARG A 1 157 ? -5.789 -3.574 5.579 1.00 81.00 157 ARG A C 1
ATOM 1250 O O . ARG A 1 157 ? -5.913 -2.516 4.965 1.00 81.00 157 ARG A O 1
ATOM 1257 N N . ALA A 1 158 ? -6.471 -3.866 6.683 1.00 80.56 158 ALA A N 1
ATOM 1258 C CA . ALA A 1 158 ? -7.415 -2.959 7.339 1.00 80.56 158 ALA A CA 1
ATOM 1259 C C . ALA A 1 158 ? -6.780 -1.599 7.671 1.00 80.56 158 ALA A C 1
ATOM 1261 O O . ALA A 1 158 ? -7.332 -0.540 7.356 1.00 80.56 158 ALA A O 1
ATOM 1262 N N . LEU A 1 159 ? -5.566 -1.615 8.232 1.00 85.31 159 LEU A N 1
ATOM 1263 C CA . LEU A 1 159 ? -4.791 -0.403 8.498 1.00 85.31 159 LEU A CA 1
ATOM 1264 C C . LEU A 1 159 ? -4.528 0.405 7.222 1.00 85.31 159 LEU A C 1
ATOM 1266 O O . LEU A 1 159 ? -4.710 1.622 7.210 1.00 85.31 159 LEU A O 1
ATOM 1270 N N . GLY A 1 160 ? -4.102 -0.270 6.150 1.00 83.56 160 GLY A N 1
ATOM 1271 C CA . GLY A 1 160 ? -3.828 0.349 4.855 1.00 83.56 160 GLY A CA 1
ATOM 1272 C C . GLY A 1 160 ? -5.069 0.968 4.212 1.00 83.56 160 GLY A C 1
ATOM 1273 O O . GLY A 1 160 ? -4.988 2.081 3.691 1.00 83.56 160 GLY A O 1
ATOM 1274 N N . ILE A 1 161 ? -6.218 0.289 4.294 1.00 84.00 161 ILE A N 1
ATOM 1275 C CA . ILE A 1 161 ? -7.510 0.795 3.805 1.00 84.00 161 ILE A CA 1
ATOM 1276 C C . ILE A 1 161 ? -7.907 2.052 4.580 1.00 84.00 161 ILE A C 1
ATOM 1278 O O . ILE A 1 161 ? -8.148 3.092 3.971 1.00 84.00 161 ILE A O 1
ATOM 1282 N N . ASN A 1 162 ? -7.895 1.998 5.914 1.00 87.50 162 ASN A N 1
ATOM 1283 C CA . ASN A 1 162 ? -8.268 3.150 6.733 1.00 87.50 162 ASN A CA 1
ATOM 1284 C C . ASN A 1 162 ? -7.329 4.339 6.555 1.00 87.50 162 ASN A C 1
ATOM 1286 O O . ASN A 1 162 ? -7.780 5.482 6.601 1.00 87.50 162 ASN A O 1
ATOM 1290 N N . LEU A 1 163 ? -6.037 4.089 6.328 1.00 87.06 163 LEU A N 1
ATOM 1291 C CA . LEU A 1 163 ? -5.088 5.143 5.995 1.00 87.06 163 LEU A CA 1
ATOM 1292 C C . LEU A 1 163 ? -5.454 5.804 4.659 1.00 87.06 163 LEU A C 1
ATOM 1294 O O . LEU A 1 163 ? -5.488 7.030 4.570 1.00 87.06 163 LEU A O 1
ATOM 1298 N N . ALA A 1 164 ? -5.726 4.997 3.629 1.00 82.56 164 ALA A N 1
ATOM 1299 C CA . ALA A 1 164 ? -6.048 5.454 2.276 1.00 82.56 164 ALA A CA 1
ATOM 1300 C C . ALA A 1 164 ? -7.396 6.187 2.173 1.00 82.56 164 ALA A C 1
ATOM 1302 O O . ALA A 1 164 ? -7.564 7.025 1.293 1.00 82.56 164 ALA A O 1
ATOM 1303 N N . GLU A 1 165 ? -8.334 5.907 3.071 1.00 85.31 165 GLU A N 1
ATOM 1304 C CA . GLU A 1 165 ? -9.648 6.557 3.096 1.00 85.31 165 GLU A CA 1
ATOM 1305 C C . GLU A 1 165 ? -9.710 7.787 4.014 1.00 85.31 165 GLU A C 1
ATOM 1307 O O . GLU A 1 165 ? -10.635 8.584 3.882 1.00 85.31 165 GLU A O 1
ATOM 1312 N N . SER A 1 166 ? -8.756 7.956 4.940 1.00 86.31 166 SER A N 1
ATOM 1313 C CA . SER A 1 166 ? -8.791 9.057 5.909 1.00 86.31 166 SER A CA 1
ATOM 1314 C C . SER A 1 166 ? -8.710 10.427 5.228 1.00 86.31 166 SER A C 1
ATOM 1316 O O . SER A 1 166 ? -7.807 10.691 4.426 1.00 86.31 166 SER A O 1
ATOM 1318 N N . SER A 1 167 ? -9.627 11.316 5.611 1.00 85.94 167 SER A N 1
ATOM 1319 C CA . SER A 1 167 ? -9.704 12.718 5.181 1.00 85.94 167 SER A CA 1
ATOM 1320 C C . SER A 1 167 ? -8.859 13.670 6.040 1.00 85.94 167 SER A C 1
ATOM 1322 O O . SER A 1 167 ? -8.708 14.841 5.686 1.00 85.94 167 SER A O 1
ATOM 1324 N N . TYR A 1 168 ? -8.282 13.176 7.142 1.00 86.38 168 TYR A N 1
ATOM 1325 C CA . TYR A 1 168 ? -7.526 13.971 8.120 1.00 86.38 168 TYR A CA 1
ATOM 1326 C C . TYR A 1 168 ? -6.028 13.647 8.122 1.00 86.38 168 TYR A C 1
ATOM 1328 O O . TYR A 1 168 ? -5.196 14.515 8.384 1.00 86.38 168 TYR A O 1
ATOM 1336 N N . LEU A 1 169 ? -5.640 12.411 7.789 1.00 85.06 169 LEU A N 1
ATOM 1337 C CA . LEU A 1 169 ? -4.230 12.027 7.782 1.00 85.06 169 LEU A CA 1
ATOM 1338 C C . LEU A 1 169 ? -3.527 12.394 6.478 1.00 85.06 169 LEU A C 1
ATOM 1340 O O . LEU A 1 169 ? -3.906 11.954 5.392 1.00 85.06 169 LEU A O 1
ATOM 1344 N N . TYR A 1 170 ? -2.434 13.148 6.590 1.00 82.06 170 TYR A N 1
ATOM 1345 C CA . TYR A 1 170 ? -1.558 13.417 5.457 1.00 82.06 170 TYR A CA 1
ATOM 1346 C C . TYR A 1 170 ? -0.707 12.186 5.114 1.00 82.06 170 TYR A C 1
ATOM 1348 O O . TYR A 1 170 ? 0.043 11.669 5.945 1.00 82.06 170 TYR A O 1
ATOM 1356 N N . ARG A 1 171 ? -0.799 11.725 3.862 1.00 75.12 171 ARG A N 1
ATOM 1357 C CA . ARG A 1 171 ? -0.127 10.509 3.375 1.00 75.12 171 ARG A CA 1
ATOM 1358 C C . ARG A 1 171 ? 1.092 10.779 2.499 1.00 75.12 171 ARG A C 1
ATOM 1360 O O . ARG A 1 171 ? 1.783 9.832 2.117 1.00 75.12 171 ARG A O 1
ATOM 1367 N N . GLY A 1 172 ? 1.344 12.036 2.135 1.00 67.88 172 GLY A N 1
ATOM 1368 C CA . GLY A 1 172 ? 2.387 12.374 1.164 1.00 67.88 172 GLY A CA 1
ATOM 1369 C C . GLY A 1 172 ? 2.038 11.966 -0.272 1.00 67.88 172 GLY A C 1
ATOM 1370 O O . GLY A 1 172 ? 2.933 11.676 -1.062 1.00 67.88 172 GLY A O 1
ATOM 1371 N N . ASP A 1 173 ? 0.748 11.888 -0.606 1.00 69.44 173 ASP A N 1
ATOM 1372 C CA . ASP A 1 173 ? 0.248 11.749 -1.978 1.00 69.44 173 ASP A CA 1
ATOM 1373 C C . ASP A 1 173 ? -0.723 12.881 -2.342 1.00 69.44 173 ASP A C 1
ATOM 1375 O O . ASP A 1 173 ? -1.247 13.571 -1.465 1.00 69.44 173 ASP A O 1
ATOM 1379 N N . LYS A 1 174 ? -0.977 13.054 -3.648 1.00 71.19 174 LYS A N 1
ATOM 1380 C CA . LYS A 1 174 ? -1.873 14.096 -4.176 1.00 71.19 174 LYS A CA 1
ATOM 1381 C C . LYS A 1 174 ? -3.290 13.996 -3.597 1.00 71.19 174 LYS A C 1
ATOM 1383 O O . LYS A 1 174 ? -3.902 15.029 -3.357 1.00 71.19 174 LYS A O 1
ATOM 1388 N N . SER A 1 175 ? -3.783 12.780 -3.340 1.00 71.81 175 SER A N 1
ATOM 1389 C CA . SER A 1 175 ? -5.111 12.548 -2.749 1.00 71.81 175 SER A CA 1
ATOM 1390 C C . SER A 1 175 ? -5.231 13.002 -1.293 1.00 71.81 175 SER A C 1
ATOM 1392 O O . SER A 1 175 ? -6.319 13.335 -0.848 1.00 71.81 175 SER A O 1
ATOM 1394 N N . SER A 1 176 ? -4.119 13.050 -0.560 1.00 73.75 176 SER A N 1
ATOM 1395 C CA . SER A 1 176 ? -4.075 13.533 0.823 1.00 73.75 176 SER A CA 1
ATOM 1396 C C . SER A 1 176 ? -3.806 15.035 0.941 1.00 73.75 176 SER A C 1
ATOM 1398 O O . SER A 1 176 ? -3.648 15.551 2.050 1.00 73.75 176 SER A O 1
ATOM 1400 N N . ASN A 1 177 ? -3.706 15.752 -0.183 1.00 76.00 177 ASN A N 1
ATOM 1401 C CA . ASN A 1 177 ? -3.512 17.195 -0.158 1.00 76.00 177 ASN A CA 1
ATOM 1402 C C . ASN A 1 177 ? -4.748 17.874 0.453 1.00 76.00 177 ASN A C 1
ATOM 1404 O O . ASN A 1 177 ? -5.872 17.593 0.052 1.00 76.00 177 ASN A O 1
ATOM 1408 N N . GLY A 1 178 ? -4.539 18.751 1.434 1.00 78.44 178 GLY A N 1
ATOM 1409 C CA . GLY A 1 178 ? -5.621 19.350 2.223 1.00 78.44 178 GLY A CA 1
ATOM 1410 C C . GLY A 1 178 ? -5.998 18.574 3.490 1.00 78.44 178 GLY A C 1
ATOM 1411 O O . GLY A 1 178 ? -6.542 19.189 4.400 1.00 78.44 178 GLY A O 1
ATOM 1412 N N . ASN A 1 179 ? -5.614 17.298 3.641 1.00 83.88 179 ASN A N 1
ATOM 1413 C CA . ASN A 1 179 ? -5.940 16.515 4.844 1.00 83.88 179 ASN A CA 1
ATOM 1414 C C . ASN A 1 179 ? -5.379 17.148 6.129 1.00 83.88 179 ASN A C 1
ATOM 1416 O O . ASN A 1 179 ? -6.063 17.209 7.145 1.00 83.88 179 ASN A O 1
ATOM 1420 N N . ALA A 1 180 ? -4.160 17.698 6.072 1.00 81.94 180 ALA A N 1
ATOM 1421 C CA . ALA A 1 180 ? -3.570 18.417 7.203 1.00 81.94 180 ALA A CA 1
ATOM 1422 C C . ALA A 1 180 ? -4.388 19.661 7.597 1.00 81.94 180 ALA A C 1
ATOM 1424 O O . ALA A 1 180 ? -4.533 19.954 8.780 1.00 81.94 180 ALA A O 1
ATOM 1425 N N . GLN A 1 181 ? -4.954 20.372 6.618 1.00 78.50 181 GLN A N 1
ATOM 1426 C CA . GLN A 1 181 ? -5.820 21.517 6.885 1.00 78.50 181 GLN A CA 1
ATOM 1427 C C . GLN A 1 181 ? -7.189 21.069 7.406 1.00 78.50 181 GLN A C 1
ATOM 1429 O O . GLN A 1 181 ? -7.712 21.699 8.317 1.00 78.50 181 GLN A O 1
ATOM 1434 N N . ASN A 1 182 ? -7.737 19.963 6.892 1.00 83.25 182 ASN A N 1
ATOM 1435 C CA . ASN A 1 182 ? -8.959 19.354 7.420 1.00 83.25 182 ASN A CA 1
ATOM 1436 C C . ASN A 1 182 ? -8.791 18.967 8.889 1.00 83.25 182 ASN A C 1
ATOM 1438 O O . ASN A 1 182 ? -9.689 19.223 9.674 1.00 83.25 182 ASN A O 1
ATOM 1442 N N . PHE A 1 183 ? -7.636 18.411 9.273 1.00 85.50 183 PHE A N 1
ATOM 1443 C CA . PHE A 1 183 ? -7.313 18.115 10.670 1.00 85.50 183 PHE A CA 1
ATOM 1444 C C . PHE A 1 183 ? -7.264 19.379 11.539 1.00 85.50 183 PHE A C 1
ATOM 1446 O O . PHE A 1 183 ? -7.824 19.389 12.627 1.00 85.50 183 PHE A O 1
ATOM 1453 N N . VAL A 1 184 ? -6.630 20.457 11.064 1.00 81.38 184 VAL A N 1
ATOM 1454 C CA . VAL A 1 184 ? -6.574 21.740 11.795 1.00 81.38 184 VAL A CA 1
ATOM 1455 C C . VAL A 1 184 ? -7.954 22.388 11.922 1.00 81.38 184 VAL A C 1
ATOM 1457 O O . VAL A 1 184 ? -8.244 23.023 12.931 1.00 81.38 184 VAL A O 1
ATOM 1460 N N . ASN A 1 185 ? -8.794 22.236 10.901 1.00 80.19 185 ASN A N 1
ATOM 1461 C CA . ASN A 1 185 ? -10.147 22.785 10.861 1.00 80.19 185 ASN A CA 1
ATOM 1462 C C . ASN A 1 185 ? -11.183 21.884 11.547 1.00 80.19 185 ASN A C 1
ATOM 1464 O O . ASN A 1 185 ? -12.347 22.275 11.626 1.00 80.19 185 ASN A O 1
ATOM 1468 N N . ALA A 1 186 ? -10.796 20.680 11.970 1.00 82.75 186 ALA A N 1
ATOM 1469 C CA . ALA A 1 186 ? -11.713 19.729 12.565 1.00 82.75 186 ALA A CA 1
ATOM 1470 C C . ALA A 1 186 ? -12.106 20.170 13.976 1.00 82.75 186 ALA A C 1
ATOM 1472 O O . ALA A 1 186 ? -11.281 20.656 14.753 1.00 82.75 186 ALA A O 1
ATOM 1473 N N . ASP A 1 187 ? -13.379 19.972 14.302 1.00 79.69 187 ASP A N 1
ATOM 1474 C CA . ASP A 1 187 ? -13.925 20.248 15.622 1.00 79.69 187 ASP A CA 1
ATOM 1475 C C . ASP A 1 187 ? -13.991 18.948 16.427 1.00 79.69 187 ASP A C 1
ATOM 1477 O O . ASP A 1 187 ? -14.413 17.911 15.919 1.00 79.69 187 ASP A O 1
ATOM 1481 N N . LEU A 1 188 ? -13.602 19.002 17.700 1.00 77.31 188 LEU A N 1
ATOM 1482 C CA . LEU A 1 188 ? -13.763 17.877 18.618 1.00 77.31 188 LEU A CA 1
ATOM 1483 C C . LEU A 1 188 ? -15.237 17.576 18.901 1.00 77.31 188 LEU A C 1
ATOM 1485 O O . LEU A 1 188 ? -15.541 16.478 19.356 1.00 77.31 188 LEU A O 1
ATOM 1489 N N . GLU A 1 189 ? -16.157 18.499 18.623 1.00 78.38 189 GLU A N 1
ATOM 1490 C CA . GLU A 1 189 ? -17.591 18.226 18.709 1.00 78.38 189 GLU A CA 1
ATOM 1491 C C . GLU A 1 189 ? -18.107 17.332 17.566 1.00 78.38 189 GLU A C 1
ATOM 1493 O O . GLU A 1 189 ? -19.114 16.650 17.752 1.00 78.38 189 GLU A O 1
ATOM 1498 N N . ASP A 1 190 ? -17.394 17.233 16.437 1.00 78.00 190 ASP A N 1
ATOM 1499 C CA . ASP A 1 190 ? -17.746 16.334 15.331 1.00 78.00 190 ASP A CA 1
ATOM 1500 C C . ASP A 1 190 ? -17.501 14.862 15.705 1.00 78.00 190 ASP A C 1
ATOM 1502 O O . ASP A 1 190 ? -16.368 14.416 15.906 1.00 78.00 190 ASP A O 1
ATOM 1506 N N . GLU A 1 191 ? -18.579 14.080 15.771 1.00 78.75 191 GLU A N 1
ATOM 1507 C CA . GLU A 1 191 ? -18.538 12.651 16.096 1.00 78.75 191 GLU A CA 1
ATOM 1508 C C . GLU A 1 191 ? -17.708 11.829 15.096 1.00 78.75 191 GLU A C 1
ATOM 1510 O O . GLU A 1 191 ? -17.047 10.867 15.490 1.00 78.75 191 GLU A O 1
ATOM 1515 N N . SER A 1 192 ? -17.662 12.221 13.821 1.00 82.31 192 SER A N 1
ATOM 1516 C CA . SER A 1 192 ? -16.843 11.542 12.806 1.00 82.31 192 SER A CA 1
ATOM 1517 C C . SER A 1 192 ? -15.358 11.748 13.057 1.00 82.31 192 SER A C 1
ATOM 1519 O O . SER A 1 192 ? -14.571 10.794 13.061 1.00 82.31 192 SER A O 1
ATOM 1521 N N . PHE A 1 193 ? -14.978 12.982 13.386 1.00 85.12 193 PHE A N 1
ATOM 1522 C CA . PHE A 1 193 ? -13.612 13.295 13.770 1.00 85.12 193 PHE A CA 1
ATOM 1523 C C . PHE A 1 193 ? -13.214 12.608 15.083 1.00 85.12 193 PHE A C 1
ATOM 1525 O O . PHE A 1 193 ? -12.117 12.048 15.172 1.00 85.12 193 PHE A O 1
ATOM 1532 N N . LYS A 1 194 ? -14.111 12.554 16.080 1.00 84.44 194 LYS A N 1
ATOM 1533 C CA . LYS A 1 194 ? -13.885 11.782 17.314 1.00 84.44 194 LYS A CA 1
ATOM 1534 C C . LYS A 1 194 ? -13.617 10.305 17.013 1.00 84.44 194 LYS A C 1
ATOM 1536 O O . LYS A 1 194 ? -12.658 9.745 17.547 1.00 84.44 194 LYS A O 1
ATOM 1541 N N . LEU A 1 195 ? -14.418 9.675 16.151 1.00 86.31 195 LEU A N 1
ATOM 1542 C CA . LEU A 1 195 ? -14.243 8.269 15.772 1.00 86.31 195 LEU A CA 1
ATOM 1543 C C . LEU A 1 195 ? -12.911 8.022 15.056 1.00 86.31 195 LEU A C 1
ATOM 1545 O O . LEU A 1 195 ? -12.227 7.042 15.360 1.00 86.31 195 LEU A O 1
ATOM 1549 N N . GLU A 1 196 ? -12.503 8.921 14.159 1.00 87.88 196 GLU A N 1
ATOM 1550 C CA . GLU A 1 196 ? -11.184 8.881 13.515 1.00 87.88 196 GLU A CA 1
ATOM 1551 C C . GLU A 1 196 ? -10.050 8.972 14.541 1.00 87.88 196 GLU A C 1
ATOM 1553 O O . GLU A 1 196 ? -9.141 8.138 14.536 1.00 87.88 196 GLU A O 1
ATOM 1558 N N . LEU A 1 197 ? -10.116 9.930 15.470 1.00 86.56 197 LEU A N 1
ATOM 1559 C CA . LEU A 1 197 ? -9.126 10.071 16.540 1.00 86.56 197 LEU A CA 1
ATOM 1560 C C . LEU A 1 197 ? -9.060 8.825 17.428 1.00 86.56 197 LEU A C 1
ATOM 1562 O O . LEU A 1 197 ? -7.969 8.373 17.779 1.00 86.56 197 LEU A O 1
ATOM 1566 N N . MET A 1 198 ? -10.211 8.244 17.766 1.00 87.06 198 MET A N 1
ATOM 1567 C CA . MET A 1 198 ? -10.284 7.016 18.552 1.00 87.06 198 MET A CA 1
ATOM 1568 C C . MET A 1 198 ? -9.640 5.835 17.828 1.00 87.06 1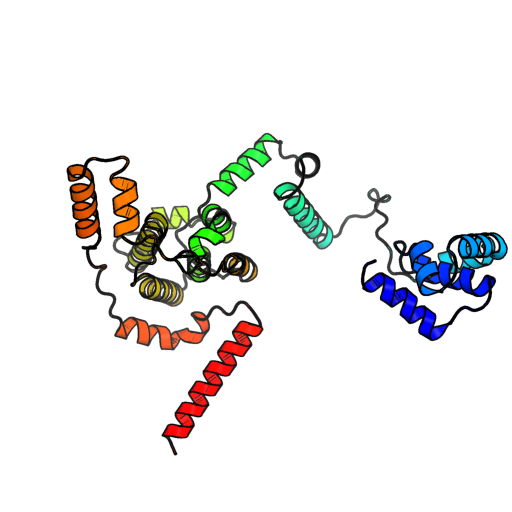98 MET A C 1
ATOM 1570 O O . MET A 1 198 ? -8.836 5.115 18.425 1.00 87.06 198 MET A O 1
ATOM 1574 N N . TYR A 1 199 ? -9.960 5.640 16.546 1.00 91.19 199 TYR A N 1
ATOM 1575 C CA . TYR A 1 199 ? -9.371 4.574 15.742 1.00 91.19 199 TYR A CA 1
ATOM 1576 C C . TYR A 1 199 ? -7.852 4.740 15.627 1.00 91.19 199 TYR A C 1
ATOM 1578 O O . TYR A 1 199 ? -7.116 3.797 15.917 1.00 91.19 199 TYR A O 1
ATOM 1586 N N . TRP A 1 200 ? -7.360 5.933 15.279 1.00 89.56 200 TRP A N 1
ATOM 1587 C CA . TRP A 1 200 ? -5.922 6.163 15.117 1.00 89.56 200 TRP A CA 1
ATOM 1588 C C . TRP A 1 200 ? -5.152 6.133 16.432 1.00 89.56 200 TRP A C 1
ATOM 1590 O O . TRP A 1 200 ? -4.035 5.616 16.462 1.00 89.56 200 TRP A O 1
ATOM 1600 N N . GLY A 1 201 ? -5.747 6.604 17.529 1.00 86.00 201 GLY A N 1
ATOM 1601 C CA . GLY A 1 201 ? -5.184 6.450 18.869 1.00 86.00 201 GLY A CA 1
ATOM 1602 C C . GLY A 1 201 ? -5.065 4.978 19.267 1.00 86.00 201 GLY A C 1
ATOM 1603 O O . GLY A 1 201 ? -4.017 4.542 19.745 1.00 86.00 201 GLY A O 1
ATOM 1604 N N . MET A 1 202 ? -6.099 4.177 19.000 1.00 86.38 202 MET A N 1
ATOM 1605 C CA . MET A 1 202 ? -6.088 2.742 19.284 1.00 86.38 202 MET A CA 1
ATOM 1606 C C . MET A 1 202 ? -5.117 1.974 18.378 1.00 86.38 202 MET A C 1
ATOM 1608 O O . MET A 1 202 ? -4.406 1.089 18.858 1.00 86.38 202 MET A O 1
ATOM 1612 N N . ALA A 1 203 ? -5.030 2.335 17.097 1.00 87.00 203 ALA A N 1
ATOM 1613 C CA . ALA A 1 203 ? -4.050 1.786 16.167 1.00 87.00 203 ALA A CA 1
ATOM 1614 C C . ALA A 1 203 ? -2.620 2.121 16.610 1.00 87.00 203 ALA A C 1
ATOM 1616 O O . ALA A 1 203 ? -1.771 1.235 16.652 1.00 87.00 203 ALA A O 1
ATOM 1617 N N . PHE A 1 204 ? -2.359 3.365 17.024 1.00 85.31 204 PHE A N 1
ATOM 1618 C CA . PHE A 1 204 ? -1.063 3.773 17.567 1.00 85.31 204 PHE A CA 1
ATOM 1619 C C . PHE A 1 204 ? -0.680 2.950 18.800 1.00 85.31 204 PHE A C 1
ATOM 1621 O O . PHE A 1 204 ? 0.411 2.384 18.840 1.00 85.31 204 PHE A O 1
ATOM 1628 N N . MET A 1 205 ? -1.585 2.822 19.775 1.00 82.88 205 MET A N 1
ATOM 1629 C CA . MET A 1 205 ? -1.327 2.028 20.980 1.00 82.88 205 MET A CA 1
ATOM 1630 C C . MET A 1 205 ? -1.131 0.543 20.660 1.00 82.88 205 MET A C 1
ATOM 1632 O O . MET A 1 205 ? -0.278 -0.102 21.267 1.00 82.88 205 MET A O 1
ATOM 1636 N N . SER A 1 206 ? -1.865 0.006 19.683 1.00 82.00 206 SER A N 1
ATOM 1637 C CA . SER A 1 206 ? -1.718 -1.386 19.240 1.00 82.00 206 SER A CA 1
ATOM 1638 C C . SER A 1 206 ? -0.356 -1.634 18.586 1.00 82.00 206 SER A C 1
ATOM 1640 O O . SER A 1 206 ? 0.295 -2.637 18.873 1.00 82.00 206 SER A O 1
ATOM 1642 N N . LEU A 1 207 ? 0.118 -0.689 17.765 1.00 81.88 207 LEU A N 1
ATOM 1643 C CA . LEU A 1 207 ? 1.448 -0.729 17.151 1.00 81.88 207 LEU A CA 1
ATOM 1644 C C . LEU A 1 207 ? 2.564 -0.572 18.192 1.00 81.88 207 LEU A C 1
ATOM 1646 O O . LEU A 1 207 ? 3.563 -1.288 18.137 1.00 81.88 207 LEU A O 1
ATOM 1650 N N . TYR A 1 208 ? 2.392 0.340 19.152 1.00 82.31 208 TYR A N 1
ATOM 1651 C CA . TYR A 1 208 ? 3.360 0.585 20.222 1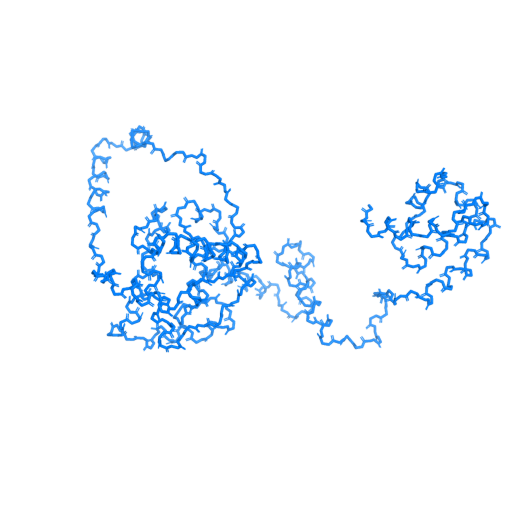.00 82.31 208 TYR A CA 1
ATOM 1652 C C . TYR A 1 208 ? 3.513 -0.636 21.140 1.00 82.31 208 TYR A C 1
ATOM 1654 O O . TYR A 1 208 ? 4.628 -1.071 21.420 1.00 82.31 208 TYR A O 1
ATOM 1662 N N . ASN A 1 209 ? 2.390 -1.237 21.540 1.00 80.12 209 ASN A N 1
ATOM 1663 C CA . ASN A 1 209 ? 2.353 -2.417 22.406 1.00 80.12 209 ASN A CA 1
ATOM 1664 C C . ASN A 1 209 ? 2.521 -3.745 21.647 1.00 80.12 209 ASN A C 1
ATOM 1666 O O . ASN A 1 209 ? 2.533 -4.807 22.270 1.00 80.12 209 ASN A O 1
ATOM 1670 N N . GLN A 1 210 ? 2.615 -3.707 20.314 1.00 80.06 210 GLN A N 1
ATOM 1671 C CA . GLN A 1 210 ? 2.714 -4.883 19.440 1.00 80.06 210 GLN A CA 1
ATOM 1672 C C . GLN A 1 210 ? 1.596 -5.914 19.683 1.00 80.06 210 GLN A C 1
ATOM 1674 O O . GLN A 1 210 ? 1.829 -7.122 19.630 1.00 80.06 210 GLN A O 1
ATOM 1679 N N . THR A 1 211 ? 0.385 -5.442 19.992 1.00 80.38 211 THR A N 1
ATOM 1680 C CA . THR A 1 211 ? -0.780 -6.273 20.333 1.00 80.38 211 THR A CA 1
ATOM 1681 C C . THR A 1 211 ? -2.060 -5.610 19.826 1.00 80.38 211 THR A C 1
ATOM 1683 O O . THR A 1 211 ? -2.282 -4.436 20.108 1.00 80.38 211 THR A O 1
ATOM 1686 N N . GLU A 1 212 ? -2.914 -6.351 19.108 1.00 76.25 212 GLU A N 1
ATOM 1687 C CA . GLU A 1 212 ? -4.207 -5.846 18.620 1.00 76.25 212 GLU A CA 1
ATOM 1688 C C . GLU A 1 212 ? -5.148 -5.521 19.786 1.00 76.25 212 GLU A C 1
ATOM 1690 O O . GLU A 1 212 ? -5.448 -6.392 20.609 1.00 76.25 212 GLU A O 1
ATOM 1695 N N . HIS A 1 213 ? -5.674 -4.295 19.840 1.00 81.75 213 HIS A N 1
ATOM 1696 C CA . HIS A 1 213 ? -6.772 -3.996 20.754 1.00 81.75 213 HIS A CA 1
ATOM 1697 C C . HIS A 1 213 ? -8.058 -4.718 20.295 1.00 81.75 213 HIS A C 1
ATOM 1699 O O . HIS A 1 213 ? -8.408 -4.636 19.116 1.00 81.75 213 HIS A O 1
ATOM 1705 N N . PRO A 1 214 ? -8.819 -5.379 21.189 1.00 81.25 214 PRO A N 1
ATOM 1706 C CA . PRO A 1 214 ? -9.988 -6.185 20.809 1.00 81.25 214 PRO A CA 1
ATOM 1707 C C . PRO A 1 214 ? -11.069 -5.400 20.051 1.00 81.25 214 PRO A C 1
ATOM 1709 O O . PRO A 1 214 ? -11.719 -5.944 19.159 1.00 81.25 214 PRO A O 1
ATOM 1712 N N . ASP A 1 215 ? -11.236 -4.115 20.370 1.00 81.38 215 ASP A N 1
ATOM 1713 C CA . ASP A 1 215 ? -12.251 -3.256 19.748 1.00 81.38 215 ASP A CA 1
ATOM 1714 C C . ASP A 1 215 ? -11.793 -2.576 18.446 1.00 81.38 215 ASP A C 1
ATOM 1716 O O . ASP A 1 215 ? -12.593 -1.891 17.806 1.00 81.38 215 ASP A O 1
ATOM 1720 N N . ILE A 1 216 ? -10.543 -2.767 18.003 1.00 82.44 216 ILE A N 1
ATOM 1721 C CA . ILE A 1 216 ? -10.016 -2.040 16.835 1.00 82.44 216 ILE A CA 1
ATOM 1722 C C . ILE A 1 216 ? -10.800 -2.358 15.556 1.00 82.44 216 ILE A C 1
ATOM 1724 O O . ILE A 1 216 ? -11.072 -1.463 14.762 1.00 82.44 216 ILE A O 1
ATOM 1728 N N . LYS A 1 217 ? -11.255 -3.609 15.403 1.00 80.56 217 LYS A N 1
ATOM 1729 C CA . LYS A 1 217 ? -12.068 -4.058 14.258 1.00 80.56 217 LYS A CA 1
ATOM 1730 C C . LYS A 1 217 ? -13.468 -3.455 14.261 1.00 80.56 217 LYS A C 1
ATOM 1732 O O . LYS A 1 217 ? -14.066 -3.267 13.204 1.00 80.56 217 LYS A O 1
ATOM 1737 N N . LEU A 1 218 ? -14.014 -3.188 15.447 1.00 82.50 218 LEU A N 1
ATOM 1738 C CA . LEU A 1 218 ? -15.309 -2.526 15.580 1.00 82.50 218 LEU A CA 1
ATOM 1739 C C . LEU A 1 218 ? -15.173 -1.045 15.215 1.00 82.50 218 LEU A C 1
ATOM 1741 O O . LEU A 1 218 ? -15.977 -0.533 14.438 1.00 82.50 218 LEU A O 1
ATOM 1745 N N . LEU A 1 219 ? -14.123 -0.391 15.720 1.00 84.06 219 LEU A N 1
ATOM 1746 C CA . LEU A 1 219 ? -13.818 1.007 15.423 1.00 84.06 219 LEU A CA 1
ATOM 1747 C C . LEU A 1 219 ? -13.489 1.238 13.949 1.00 84.06 219 LEU A C 1
ATOM 1749 O O . LEU A 1 219 ? -14.005 2.183 13.365 1.00 84.06 219 LEU A O 1
ATOM 1753 N N . GLU A 1 220 ? -12.720 0.346 13.325 1.00 85.00 220 GLU A N 1
ATOM 1754 C CA . GLU A 1 220 ? -12.483 0.356 11.879 1.00 85.00 220 GLU A CA 1
ATOM 1755 C C . GLU A 1 220 ? -13.806 0.417 11.105 1.00 85.00 220 GLU A C 1
ATOM 1757 O O . GLU A 1 220 ? -13.994 1.273 10.241 1.00 85.00 220 GLU A O 1
ATOM 1762 N N . LYS A 1 221 ? -14.744 -0.487 11.413 1.00 81.31 221 LYS A N 1
ATOM 1763 C CA . LYS A 1 221 ? -16.027 -0.548 10.703 1.00 81.31 221 LYS A CA 1
ATOM 1764 C C . LYS A 1 221 ? -16.859 0.704 10.947 1.00 81.31 221 LYS A C 1
ATOM 1766 O O . LYS A 1 221 ? -17.468 1.203 10.005 1.00 81.31 221 LYS A O 1
ATOM 1771 N N . ALA A 1 222 ? -16.875 1.201 12.183 1.00 83.50 222 ALA A N 1
ATOM 1772 C CA . ALA A 1 222 ? -17.601 2.409 12.550 1.00 83.50 222 ALA A CA 1
ATOM 1773 C C . ALA A 1 222 ? -17.080 3.637 11.788 1.00 83.50 222 ALA A C 1
ATOM 1775 O O . ALA A 1 222 ? -17.872 4.358 11.190 1.00 83.50 222 ALA A O 1
ATOM 1776 N N . VAL A 1 223 ? -15.759 3.824 11.724 1.00 87.31 223 VAL A N 1
ATOM 1777 C CA . VAL A 1 223 ? -15.134 4.931 10.984 1.00 87.31 223 VAL A CA 1
ATOM 1778 C C . VAL A 1 223 ? -15.448 4.847 9.492 1.00 87.31 223 VAL A C 1
ATOM 1780 O O . VAL A 1 223 ? -15.841 5.840 8.885 1.00 87.31 223 VAL A O 1
ATOM 1783 N N . ARG A 1 224 ? -15.324 3.664 8.878 1.00 84.19 224 ARG A N 1
ATOM 1784 C CA . ARG A 1 224 ? -15.619 3.504 7.443 1.00 84.19 224 ARG A CA 1
ATOM 1785 C C . ARG A 1 224 ? -17.094 3.739 7.119 1.00 84.19 224 ARG A C 1
ATOM 1787 O O . ARG A 1 224 ? -17.393 4.323 6.081 1.00 84.19 224 ARG A O 1
ATOM 1794 N N . LEU A 1 225 ? -18.005 3.309 7.994 1.00 82.19 225 LEU A N 1
ATOM 1795 C CA . LEU A 1 225 ? -19.433 3.620 7.887 1.00 82.19 225 LEU A CA 1
ATOM 1796 C C . LEU A 1 225 ? -19.687 5.122 7.927 1.00 82.19 225 LEU A C 1
ATOM 1798 O O . LEU A 1 225 ? -20.353 5.641 7.037 1.00 82.19 225 LEU A O 1
ATOM 1802 N N . GLU A 1 226 ? -19.094 5.814 8.894 1.00 83.62 226 GLU A N 1
ATOM 1803 C CA . GLU A 1 226 ? -19.270 7.256 9.041 1.00 83.62 226 GLU A CA 1
ATOM 1804 C C . GLU A 1 226 ? -18.738 8.018 7.816 1.00 83.62 226 GLU A C 1
ATOM 1806 O O . GLU A 1 226 ? -19.441 8.856 7.257 1.00 83.62 226 GLU A O 1
ATOM 1811 N N . ARG A 1 227 ? -17.562 7.640 7.293 1.00 83.69 227 ARG A N 1
ATOM 1812 C CA . ARG A 1 227 ? -17.014 8.207 6.046 1.00 83.69 227 ARG A CA 1
ATOM 1813 C C . ARG A 1 227 ? -17.935 8.002 4.841 1.00 83.69 227 ARG A C 1
ATOM 1815 O O . ARG A 1 227 ? -18.030 8.873 3.977 1.00 83.69 227 ARG A O 1
ATOM 1822 N N . MET A 1 228 ? -18.581 6.840 4.739 1.00 80.69 228 MET A N 1
ATOM 1823 C CA . MET A 1 228 ? -19.502 6.553 3.635 1.00 80.69 228 MET A CA 1
ATOM 1824 C C . MET A 1 228 ? -20.814 7.324 3.757 1.00 80.69 228 MET A C 1
ATOM 1826 O O . MET A 1 228 ? -21.339 7.766 2.739 1.00 80.69 228 MET A O 1
ATOM 1830 N N . GLU A 1 229 ? -21.345 7.470 4.968 1.00 80.31 229 GLU A N 1
ATOM 1831 C CA . GLU A 1 229 ? -22.599 8.188 5.212 1.00 80.31 229 GLU A CA 1
ATOM 1832 C C . GLU A 1 229 ? -22.441 9.705 5.085 1.00 80.31 229 GLU A C 1
ATOM 1834 O O . GLU A 1 229 ? -23.365 10.378 4.637 1.00 80.31 229 GLU A O 1
ATOM 1839 N N . GLN A 1 230 ? -21.260 10.233 5.405 1.00 78.81 230 GLN A N 1
ATOM 1840 C CA . GLN A 1 230 ? -20.923 11.647 5.233 1.00 78.81 230 GLN A CA 1
ATOM 1841 C C . GLN A 1 230 ? -20.375 11.982 3.838 1.00 78.81 230 GLN A C 1
ATOM 1843 O O . GLN A 1 230 ? -20.000 13.124 3.591 1.00 78.81 230 GLN A O 1
ATOM 1848 N N . GLU A 1 231 ? -20.285 10.998 2.937 1.00 74.62 231 GLU A N 1
ATOM 1849 C CA . GLU A 1 231 ? -19.695 11.145 1.596 1.00 74.62 231 GLU A CA 1
ATOM 1850 C C . GLU A 1 231 ? -18.246 11.687 1.605 1.00 74.62 231 GLU A C 1
ATOM 1852 O O . GLU A 1 231 ? -17.760 12.240 0.620 1.00 74.62 231 GLU A O 1
ATOM 1857 N N . THR A 1 232 ? -17.520 11.496 2.712 1.00 72.62 232 THR A N 1
ATOM 1858 C CA . THR A 1 232 ? -16.111 11.897 2.880 1.00 72.62 232 THR A CA 1
ATOM 1859 C C . THR A 1 232 ? -15.129 10.766 2.575 1.00 72.62 232 THR A C 1
ATOM 1861 O O . THR A 1 232 ? -13.914 10.981 2.577 1.00 72.62 232 THR A O 1
ATOM 1864 N N . ALA A 1 233 ? -15.635 9.562 2.287 1.00 70.56 233 ALA A N 1
ATOM 1865 C CA . ALA A 1 233 ? -14.829 8.421 1.875 1.00 70.56 233 ALA A CA 1
ATOM 1866 C C . ALA A 1 233 ? -14.051 8.736 0.588 1.00 70.56 233 ALA A C 1
ATOM 1868 O O . ALA A 1 233 ? -14.625 8.872 -0.493 1.00 70.56 233 ALA A O 1
ATOM 1869 N N . GLN A 1 234 ? -12.725 8.824 0.701 1.00 73.56 234 GLN A N 1
ATOM 1870 C CA . GLN A 1 234 ? -11.863 9.006 -0.463 1.00 73.56 234 GLN A CA 1
ATOM 1871 C C . GLN A 1 234 ? -11.828 7.742 -1.332 1.00 73.56 234 GLN A C 1
ATOM 1873 O O . GLN A 1 234 ? -11.911 6.618 -0.829 1.00 73.56 234 GLN A O 1
ATOM 1878 N N . GLU A 1 235 ? -11.663 7.918 -2.648 1.00 69.62 235 GLU A N 1
ATOM 1879 C CA . GLU A 1 235 ? -11.514 6.790 -3.568 1.00 69.62 235 GLU A CA 1
ATOM 1880 C C . GLU A 1 235 ? -10.294 5.934 -3.210 1.00 69.62 235 GLU A C 1
ATOM 1882 O O . GLU A 1 235 ? -9.154 6.402 -3.122 1.00 69.62 235 GLU A O 1
ATOM 1887 N N . ILE A 1 236 ? -10.540 4.637 -3.040 1.00 72.44 236 ILE A N 1
ATOM 1888 C CA . ILE A 1 236 ? -9.503 3.684 -2.666 1.00 72.44 236 ILE A CA 1
ATOM 1889 C C . ILE A 1 236 ? -8.643 3.361 -3.886 1.00 72.44 236 ILE A C 1
ATOM 1891 O O . ILE A 1 236 ? -9.091 2.724 -4.844 1.00 72.44 236 ILE A O 1
ATOM 1895 N N . ASN A 1 237 ? -7.351 3.670 -3.804 1.00 70.06 237 ASN A N 1
ATOM 1896 C CA . ASN A 1 237 ? -6.379 3.150 -4.757 1.00 70.06 237 ASN A CA 1
ATOM 1897 C C . ASN A 1 237 ? -6.119 1.654 -4.484 1.00 70.06 237 ASN A C 1
ATOM 1899 O O . ASN A 1 237 ? -5.253 1.286 -3.690 1.00 70.06 237 ASN A O 1
ATOM 1903 N N . LYS A 1 238 ? -6.866 0.770 -5.157 1.00 69.19 238 LYS A N 1
ATOM 1904 C CA . LYS A 1 238 ? -6.775 -0.691 -4.962 1.00 69.19 238 LYS A CA 1
ATOM 1905 C C . LYS A 1 238 ? -5.367 -1.253 -5.190 1.00 69.19 238 LYS A C 1
ATOM 1907 O O . LYS A 1 238 ? -4.944 -2.149 -4.463 1.00 69.19 238 LYS A O 1
ATOM 1912 N N . ALA A 1 239 ? -4.628 -0.736 -6.176 1.00 64.88 239 ALA A N 1
ATOM 1913 C CA . ALA A 1 239 ? -3.258 -1.175 -6.460 1.00 64.88 239 ALA A CA 1
ATOM 1914 C C . ALA A 1 239 ? -2.296 -0.825 -5.314 1.00 64.88 239 ALA A C 1
ATOM 1916 O O . ALA A 1 239 ? -1.363 -1.567 -5.009 1.00 64.88 239 ALA A O 1
ATOM 1917 N N . GLU A 1 240 ? -2.542 0.303 -4.657 1.00 66.56 240 GLU A N 1
ATOM 1918 C CA . GLU A 1 240 ? -1.792 0.735 -3.491 1.00 66.56 240 GLU A CA 1
ATOM 1919 C C . GLU A 1 240 ? -2.141 -0.086 -2.244 1.00 66.56 240 GLU A C 1
ATOM 1921 O O . GLU A 1 240 ? -1.228 -0.494 -1.526 1.00 66.56 240 GLU A O 1
ATOM 1926 N N . VAL A 1 241 ? -3.424 -0.394 -2.026 1.00 71.06 241 VAL A N 1
ATOM 1927 C CA . VAL A 1 241 ? -3.883 -1.220 -0.895 1.00 71.06 241 VAL A CA 1
ATOM 1928 C C . VAL A 1 241 ? -3.328 -2.647 -0.967 1.00 71.06 241 VAL A C 1
ATOM 1930 O O . VAL A 1 241 ? -2.890 -3.172 0.053 1.00 71.06 241 VAL A O 1
ATOM 1933 N N . LYS A 1 242 ? -3.214 -3.246 -2.160 1.00 69.38 242 LYS A N 1
ATOM 1934 C CA . LYS A 1 242 ? -2.568 -4.566 -2.347 1.00 69.38 242 LYS A CA 1
ATOM 1935 C C . LYS A 1 242 ? -1.154 -4.651 -1.771 1.00 69.38 242 LYS A C 1
ATOM 1937 O O . LYS A 1 242 ? -0.715 -5.713 -1.341 1.00 69.38 242 LYS A O 1
ATOM 1942 N N . LYS A 1 243 ? -0.419 -3.536 -1.728 1.00 69.62 243 LYS A N 1
ATOM 1943 C CA . LYS A 1 243 ? 0.941 -3.518 -1.163 1.00 69.62 243 LYS A CA 1
ATOM 1944 C C . LYS A 1 243 ? 0.942 -3.742 0.349 1.00 69.62 243 LYS A C 1
ATOM 1946 O O . LYS A 1 243 ? 1.957 -4.184 0.869 1.00 69.62 243 LYS A O 1
ATOM 1951 N N . TYR A 1 244 ? -0.171 -3.466 1.030 1.00 70.75 244 TYR A N 1
ATOM 1952 C CA . TYR A 1 244 ? -0.350 -3.734 2.458 1.00 70.75 244 TYR A CA 1
ATOM 1953 C C . TYR A 1 244 ? -0.682 -5.208 2.737 1.00 70.75 244 TYR A C 1
ATOM 1955 O O . TYR A 1 244 ? -0.384 -5.690 3.824 1.00 70.75 244 TYR A O 1
ATOM 1963 N N . GLU A 1 245 ? -1.206 -5.941 1.747 1.00 67.88 245 GLU A N 1
ATOM 1964 C CA . GLU A 1 245 ? -1.396 -7.401 1.816 1.00 67.88 245 GLU A CA 1
ATOM 1965 C C . GLU A 1 245 ? -0.085 -8.172 1.618 1.00 67.88 245 GLU A C 1
ATOM 1967 O O . GLU A 1 245 ? 0.080 -9.278 2.117 1.00 67.88 245 GLU A O 1
ATOM 1972 N N . ALA A 1 246 ? 0.878 -7.583 0.901 1.00 58.75 246 ALA A N 1
ATOM 1973 C CA . ALA A 1 246 ? 2.161 -8.207 0.573 1.00 58.75 246 ALA A CA 1
ATOM 1974 C C . ALA A 1 246 ? 3.145 -8.302 1.759 1.00 58.75 246 ALA A C 1
ATOM 1976 O O . ALA A 1 246 ? 4.281 -8.761 1.587 1.00 58.75 246 ALA A O 1
ATOM 1977 N N . GLY A 1 247 ? 2.740 -7.883 2.963 1.00 51.38 247 GLY A N 1
ATOM 1978 C CA . GLY A 1 247 ? 3.453 -8.227 4.184 1.00 51.38 247 GLY A CA 1
ATOM 1979 C C . GLY A 1 247 ? 3.392 -9.737 4.352 1.00 51.38 247 GLY A C 1
ATOM 1980 O O . GLY A 1 247 ? 2.392 -10.239 4.835 1.00 51.38 247 GLY A O 1
ATOM 1981 N N . LYS A 1 248 ? 4.426 -10.456 3.888 1.00 41.06 248 LYS A N 1
ATOM 1982 C CA . LYS A 1 248 ? 4.525 -11.918 4.001 1.00 41.06 248 LYS A CA 1
ATOM 1983 C C . LYS A 1 248 ? 4.020 -12.347 5.376 1.00 41.06 248 LYS A C 1
ATOM 1985 O O . LYS A 1 248 ? 4.673 -12.019 6.368 1.00 41.06 248 LYS A O 1
ATOM 1990 N N . ASP A 1 249 ? 2.923 -13.099 5.403 1.00 35.59 249 ASP A N 1
ATOM 1991 C CA . ASP A 1 249 ? 2.506 -13.870 6.567 1.00 35.59 249 ASP A CA 1
ATOM 1992 C C . ASP A 1 249 ? 3.649 -14.828 6.913 1.00 35.59 249 ASP A C 1
ATOM 1994 O O . ASP A 1 249 ? 3.744 -15.959 6.429 1.00 35.59 249 ASP A O 1
ATOM 1998 N N . ILE A 1 250 ? 4.585 -14.366 7.738 1.00 36.03 250 ILE A N 1
ATOM 1999 C CA . ILE A 1 250 ? 5.430 -15.273 8.489 1.00 36.03 250 ILE A CA 1
ATOM 2000 C C . ILE A 1 250 ? 4.470 -15.853 9.513 1.00 36.03 250 ILE A C 1
ATOM 2002 O O . ILE A 1 250 ? 4.088 -15.154 10.453 1.00 36.03 250 ILE A O 1
ATOM 2006 N N . LYS A 1 251 ? 4.062 -17.115 9.306 1.00 38.19 251 LYS A N 1
ATOM 2007 C CA . LYS A 1 251 ? 3.423 -17.927 10.349 1.00 38.19 251 LYS A CA 1
ATOM 2008 C C . LYS A 1 251 ? 4.088 -17.581 11.674 1.00 38.19 251 LYS A C 1
ATOM 2010 O O . LYS A 1 251 ? 5.317 -17.601 11.752 1.00 38.19 251 LYS A O 1
ATOM 2015 N N . ALA A 1 252 ? 3.293 -17.206 12.669 1.00 40.62 252 ALA A N 1
ATOM 2016 C CA . ALA A 1 252 ? 3.777 -16.845 13.989 1.00 40.62 252 ALA A CA 1
ATOM 2017 C C . ALA A 1 252 ? 4.494 -18.043 14.642 1.00 40.62 252 ALA A C 1
ATOM 2019 O O . ALA A 1 252 ? 3.926 -18.753 15.460 1.00 40.62 252 ALA A O 1
ATOM 2020 N N . ASP A 1 253 ? 5.760 -18.265 14.289 1.00 37.69 253 ASP A N 1
ATOM 2021 C CA . ASP A 1 253 ? 6.587 -19.356 14.815 1.00 37.69 253 ASP A CA 1
ATOM 2022 C C . ASP A 1 253 ? 7.360 -18.944 16.069 1.00 37.69 253 ASP A C 1
ATOM 2024 O O . ASP A 1 253 ? 8.303 -19.602 16.504 1.00 37.69 253 ASP A O 1
ATOM 2028 N N . LYS A 1 254 ? 6.929 -17.869 16.726 1.00 44.25 254 LYS A N 1
ATOM 2029 C CA . LYS A 1 254 ? 7.323 -17.609 18.104 1.00 44.25 254 LYS A CA 1
ATOM 2030 C C . LYS A 1 254 ? 6.061 -17.443 18.917 1.00 44.25 254 LYS A C 1
ATOM 2032 O O . LYS A 1 254 ? 5.422 -16.396 18.871 1.00 44.25 254 LYS A O 1
ATOM 2037 N N . LYS A 1 255 ? 5.724 -18.493 19.674 1.00 47.91 255 LYS A N 1
ATOM 2038 C CA . LYS A 1 255 ? 4.854 -18.342 20.841 1.00 47.91 255 LYS A CA 1
ATOM 2039 C C . LYS A 1 255 ? 5.360 -17.118 21.618 1.00 47.91 255 LYS A C 1
ATOM 2041 O O . LYS A 1 255 ? 6.584 -17.001 21.767 1.00 47.91 255 LYS A O 1
ATOM 2046 N N . PRO A 1 256 ? 4.475 -16.212 22.069 1.00 52.03 256 PRO A N 1
ATOM 2047 C CA . PRO A 1 256 ? 4.890 -15.127 22.944 1.00 52.03 256 PRO A CA 1
ATOM 2048 C C . PRO A 1 256 ? 5.731 -15.721 24.075 1.00 52.03 256 PRO A C 1
ATOM 2050 O O . PRO A 1 256 ? 5.423 -16.810 24.572 1.00 52.03 256 PRO A O 1
ATOM 2053 N N . VAL A 1 257 ? 6.835 -15.054 24.417 1.00 54.31 257 VAL A N 1
ATOM 2054 C CA . VAL A 1 257 ? 7.662 -15.461 25.557 1.00 54.31 257 VAL A CA 1
ATOM 2055 C C . VAL A 1 257 ? 6.717 -15.543 26.753 1.00 54.31 257 VAL A C 1
ATOM 2057 O O . VAL A 1 257 ? 6.017 -14.572 27.039 1.00 54.31 257 VAL A O 1
ATOM 2060 N N . SER A 1 258 ? 6.615 -16.718 27.383 1.00 57.97 258 SER A N 1
ATOM 2061 C CA . SER A 1 258 ? 5.729 -16.884 28.535 1.00 57.97 258 SER A CA 1
ATOM 2062 C C . SER A 1 258 ? 6.114 -15.863 29.604 1.00 57.97 258 SER A C 1
ATOM 2064 O O . SER A 1 258 ? 7.288 -15.508 29.722 1.00 57.97 258 SER A O 1
ATOM 2066 N N . GLY A 1 259 ? 5.145 -15.390 30.392 1.00 57.41 259 GLY A N 1
ATOM 2067 C CA . GLY A 1 259 ? 5.420 -14.413 31.454 1.00 57.41 259 GLY A CA 1
ATOM 2068 C C . GLY A 1 259 ? 6.557 -14.852 32.387 1.00 57.41 259 GLY A C 1
ATOM 2069 O O . GLY A 1 259 ? 7.343 -14.023 32.824 1.00 57.41 259 GLY A O 1
ATOM 2070 N N . GLU A 1 260 ? 6.715 -16.160 32.592 1.00 67.12 260 GLU A N 1
ATOM 2071 C CA . GLU A 1 260 ? 7.809 -16.769 33.359 1.00 67.12 260 GLU A CA 1
ATOM 2072 C C . GLU A 1 260 ? 9.180 -16.640 32.674 1.00 67.12 260 GLU A C 1
ATOM 2074 O O . GLU A 1 260 ? 10.171 -16.312 33.321 1.00 67.12 260 GLU A O 1
ATOM 2079 N N . ALA A 1 261 ? 9.252 -16.845 31.355 1.00 63.66 261 ALA A N 1
ATOM 2080 C CA . ALA A 1 261 ? 10.490 -16.692 30.590 1.00 63.66 261 ALA A CA 1
ATOM 2081 C C . ALA A 1 261 ? 10.864 -15.217 30.356 1.00 63.66 261 ALA A C 1
ATOM 2083 O O . ALA A 1 261 ? 12.022 -14.904 30.084 1.00 63.66 261 ALA A O 1
ATOM 2084 N N . LEU A 1 262 ? 9.891 -14.306 30.441 1.00 58.66 262 LEU A N 1
ATOM 2085 C CA . LEU A 1 262 ? 10.134 -12.866 30.447 1.00 58.66 262 LEU A CA 1
ATOM 2086 C C . LEU A 1 262 ? 10.668 -12.422 31.817 1.00 58.66 262 LEU A C 1
ATOM 2088 O O . LEU A 1 262 ? 11.635 -11.670 31.874 1.00 58.66 262 LEU A O 1
ATOM 2092 N N . TYR A 1 263 ? 10.087 -12.953 32.900 1.00 62.97 263 TYR A N 1
ATOM 2093 C CA . TYR A 1 263 ? 10.523 -12.717 34.277 1.00 62.97 263 TYR A CA 1
ATOM 2094 C C . TYR A 1 263 ? 11.975 -13.148 34.486 1.00 62.97 263 TYR A C 1
ATOM 2096 O O . TYR A 1 263 ? 12.776 -12.344 34.947 1.00 62.97 263 TYR A O 1
ATOM 2104 N N . SER A 1 264 ? 12.347 -14.360 34.050 1.00 68.94 264 SER A N 1
ATOM 2105 C CA . SER A 1 264 ? 13.725 -14.847 34.220 1.00 68.94 264 SER A CA 1
ATOM 2106 C C . SER A 1 264 ? 14.761 -13.976 33.501 1.00 68.94 264 SER A C 1
ATOM 2108 O O . SER A 1 264 ? 15.900 -13.890 33.938 1.00 68.94 264 SER A O 1
ATOM 2110 N N . LYS A 1 265 ? 14.378 -13.334 32.389 1.00 69.62 265 LYS A N 1
ATOM 2111 C CA . LYS A 1 265 ? 15.249 -12.418 31.639 1.00 69.62 265 LYS A CA 1
ATOM 2112 C C . LYS A 1 265 ? 15.311 -11.027 32.255 1.00 69.62 265 LYS A C 1
ATOM 2114 O O . LYS A 1 265 ? 16.319 -10.347 32.113 1.00 69.62 265 LYS A O 1
ATOM 2119 N N . LEU A 1 266 ? 14.236 -10.587 32.906 1.00 63.75 266 LEU A N 1
ATOM 2120 C CA . LEU A 1 266 ? 14.202 -9.308 33.610 1.00 63.75 266 LEU A CA 1
ATOM 2121 C C . LEU A 1 266 ? 14.961 -9.390 34.938 1.00 63.75 266 LEU A C 1
ATOM 2123 O O . LEU A 1 266 ? 15.669 -8.444 35.259 1.00 63.75 266 LEU A O 1
ATOM 2127 N N . SER A 1 267 ? 14.917 -10.531 35.637 1.00 67.38 267 SER A N 1
ATOM 2128 C CA . SER A 1 267 ? 15.684 -10.780 36.872 1.00 67.38 267 SER A CA 1
ATOM 2129 C C . SER A 1 267 ? 17.201 -10.824 36.665 1.00 67.38 267 SER A C 1
ATOM 2131 O O . SER A 1 267 ? 17.958 -10.759 37.626 1.00 67.38 267 SER A O 1
ATOM 2133 N N . GLU A 1 268 ? 17.668 -10.938 35.417 1.00 73.12 268 GLU A N 1
ATOM 2134 C CA . GLU A 1 268 ? 19.092 -10.814 35.072 1.00 73.12 268 GLU A CA 1
ATOM 2135 C C . GLU A 1 268 ? 19.569 -9.348 35.029 1.00 73.12 268 GLU A C 1
ATOM 2137 O O . GLU A 1 268 ? 20.774 -9.102 35.031 1.00 73.12 268 GLU A O 1
ATOM 2142 N N . ILE A 1 269 ? 18.647 -8.377 34.963 1.00 71.88 269 ILE A N 1
ATOM 2143 C CA . ILE A 1 269 ? 18.942 -6.957 34.688 1.00 71.88 269 ILE A CA 1
ATOM 2144 C C . ILE A 1 269 ? 18.399 -6.032 35.787 1.00 71.88 269 ILE A C 1
ATOM 2146 O O . ILE A 1 269 ? 19.037 -5.030 36.106 1.00 71.88 269 ILE A O 1
ATOM 2150 N N . PHE A 1 270 ? 17.246 -6.363 36.363 1.00 72.88 270 PHE A N 1
ATOM 2151 C CA . PHE A 1 270 ? 16.532 -5.566 37.357 1.00 72.88 270 PHE A CA 1
ATOM 2152 C C . PHE A 1 270 ? 16.373 -6.337 38.665 1.00 72.88 270 PHE A C 1
ATOM 2154 O O . PHE A 1 270 ? 16.373 -7.569 38.681 1.00 72.88 270 PHE A O 1
ATOM 2161 N N . SER A 1 271 ? 16.227 -5.602 39.765 1.00 77.50 271 SER A N 1
ATOM 2162 C CA . SER A 1 271 ? 15.887 -6.193 41.061 1.00 77.50 271 SER A CA 1
ATOM 2163 C C . SER A 1 271 ? 14.443 -6.709 41.069 1.00 77.50 271 SER A C 1
ATOM 2165 O O . SER A 1 271 ? 13.584 -6.176 40.365 1.00 77.50 271 SER A O 1
ATOM 2167 N N . ASP A 1 272 ? 14.153 -7.740 41.870 1.00 73.81 272 ASP A N 1
ATOM 2168 C CA . ASP A 1 272 ? 12.805 -8.334 41.955 1.00 73.81 272 ASP A CA 1
ATOM 2169 C C . ASP A 1 272 ? 11.725 -7.286 42.306 1.00 73.81 272 ASP A C 1
ATOM 2171 O O . ASP A 1 272 ? 10.611 -7.334 41.787 1.00 73.81 272 ASP A O 1
ATOM 2175 N N . GLU A 1 273 ? 12.082 -6.276 43.106 1.00 75.00 273 GLU A N 1
ATOM 2176 C CA . GLU A 1 273 ? 11.210 -5.156 43.490 1.00 75.00 273 GLU A CA 1
ATOM 2177 C C . GLU A 1 273 ? 10.846 -4.254 42.293 1.00 75.00 273 GLU A C 1
ATOM 2179 O O . GLU A 1 273 ? 9.692 -3.848 42.145 1.00 75.00 273 GLU A O 1
ATOM 2184 N N . GLU A 1 274 ? 11.795 -3.985 41.389 1.00 68.62 274 GLU A N 1
ATOM 2185 C CA . GLU A 1 274 ? 11.550 -3.219 40.157 1.00 68.62 274 GLU A CA 1
ATOM 2186 C C . GLU A 1 274 ? 10.696 -4.011 39.158 1.00 68.62 274 GLU A C 1
ATOM 2188 O O . GLU A 1 274 ? 9.859 -3.441 38.454 1.00 68.62 274 GLU A O 1
ATOM 2193 N N . ILE A 1 275 ? 10.875 -5.333 39.106 1.00 68.81 275 ILE A N 1
ATOM 2194 C CA . ILE A 1 275 ? 10.104 -6.224 38.229 1.00 68.81 275 ILE A CA 1
ATOM 2195 C C . ILE A 1 275 ? 8.649 -6.301 38.688 1.00 68.81 275 ILE A C 1
ATOM 2197 O O . ILE A 1 275 ? 7.740 -6.229 37.855 1.00 68.81 275 ILE A O 1
ATOM 2201 N N . ASP A 1 276 ? 8.416 -6.395 39.996 1.00 73.44 276 ASP A N 1
ATOM 2202 C CA . ASP A 1 276 ? 7.074 -6.382 40.572 1.00 73.44 276 ASP A CA 1
ATOM 2203 C C . ASP A 1 276 ? 6.377 -5.028 40.376 1.00 73.44 276 ASP A C 1
ATOM 2205 O O . ASP A 1 276 ? 5.186 -4.993 40.053 1.00 73.44 276 ASP A O 1
ATOM 2209 N N . GLU A 1 277 ? 7.112 -3.914 40.445 1.00 72.88 277 GLU A N 1
ATOM 2210 C CA . GLU A 1 277 ? 6.586 -2.592 40.086 1.00 72.88 277 GLU A CA 1
ATOM 2211 C C . GLU A 1 277 ? 6.203 -2.488 38.601 1.00 72.88 277 GLU A C 1
ATOM 2213 O O . GLU A 1 277 ? 5.132 -1.972 38.268 1.00 72.88 277 GLU A O 1
ATOM 2218 N N . ILE A 1 278 ? 7.051 -2.981 37.692 1.00 66.75 278 ILE A N 1
ATOM 2219 C CA . ILE A 1 278 ? 6.765 -3.014 36.249 1.00 66.75 278 ILE A CA 1
ATOM 2220 C C . ILE A 1 278 ? 5.534 -3.886 35.976 1.00 66.75 278 ILE A C 1
ATOM 2222 O O . ILE A 1 278 ? 4.668 -3.511 35.183 1.00 66.75 278 ILE A O 1
ATOM 2226 N N . ARG A 1 279 ? 5.409 -5.022 36.669 1.00 62.94 279 ARG A N 1
ATOM 2227 C CA . ARG A 1 279 ? 4.267 -5.937 36.558 1.00 62.94 279 ARG A CA 1
ATOM 2228 C C . ARG A 1 279 ? 2.977 -5.309 37.078 1.00 62.94 279 ARG A C 1
ATOM 2230 O O . ARG A 1 279 ? 1.937 -5.450 36.433 1.00 62.94 279 ARG A O 1
ATOM 2237 N N . ALA A 1 280 ? 3.037 -4.598 38.201 1.00 66.00 280 ALA A N 1
ATOM 2238 C CA . ALA A 1 280 ? 1.904 -3.861 38.752 1.00 66.00 280 ALA A CA 1
ATOM 2239 C C . ALA A 1 280 ? 1.448 -2.750 37.792 1.00 66.00 280 ALA A C 1
ATOM 2241 O O . ALA A 1 280 ? 0.265 -2.679 37.460 1.00 66.00 280 ALA A O 1
ATOM 2242 N N . LYS A 1 281 ? 2.390 -1.974 37.238 1.00 59.44 281 LYS A N 1
ATOM 2243 C CA . LYS A 1 281 ? 2.120 -0.941 36.220 1.00 59.44 281 LYS A CA 1
ATOM 2244 C C . LYS A 1 281 ? 1.550 -1.531 34.924 1.00 59.44 281 LYS A C 1
ATOM 2246 O O . LYS A 1 281 ? 0.662 -0.938 34.320 1.00 59.44 281 LYS A O 1
ATOM 2251 N N . GLN A 1 282 ? 1.993 -2.720 34.511 1.00 50.75 282 GLN A N 1
ATOM 2252 C CA . GLN A 1 282 ? 1.447 -3.436 33.351 1.00 50.75 282 GLN A CA 1
ATOM 2253 C C . GLN A 1 282 ? 0.018 -3.951 33.604 1.00 50.75 282 GLN A C 1
ATOM 2255 O O . GLN A 1 282 ? -0.830 -3.906 32.712 1.00 50.75 282 GLN A O 1
ATOM 2260 N N . GLN A 1 283 ? -0.279 -4.425 34.817 1.00 53.88 283 GLN A N 1
ATOM 2261 C CA . GLN A 1 283 ? -1.633 -4.830 35.209 1.00 53.88 283 GLN A CA 1
ATOM 2262 C C . GLN A 1 283 ? -2.583 -3.633 35.359 1.00 53.88 283 GLN A C 1
ATOM 2264 O O . GLN A 1 283 ? -3.761 -3.755 35.020 1.00 53.88 283 GLN A O 1
ATOM 2269 N N . GLU A 1 284 ? -2.084 -2.476 35.798 1.00 45.53 284 GLU A N 1
ATOM 2270 C CA . GLU A 1 284 ? -2.828 -1.213 35.776 1.00 45.53 284 GLU A CA 1
ATOM 2271 C C . GLU A 1 284 ? -3.044 -0.688 34.351 1.00 45.53 284 GLU A C 1
ATOM 2273 O O . GLU A 1 284 ? -4.148 -0.256 34.037 1.00 45.53 284 GLU A O 1
ATOM 2278 N N . ALA A 1 285 ? -2.066 -0.814 33.449 1.00 42.91 285 ALA A N 1
ATOM 2279 C CA . ALA A 1 285 ? -2.223 -0.464 32.033 1.00 42.91 285 ALA A CA 1
ATOM 2280 C C . ALA A 1 285 ? -3.247 -1.356 31.298 1.00 42.91 285 ALA A C 1
ATOM 2282 O O . ALA A 1 285 ? -3.911 -0.901 30.369 1.00 42.91 285 ALA A O 1
ATOM 2283 N N . ASN A 1 286 ? -3.438 -2.602 31.749 1.00 43.31 286 ASN A N 1
ATOM 2284 C CA . ASN A 1 286 ? -4.502 -3.494 31.271 1.00 43.31 286 ASN A CA 1
ATOM 2285 C C . ASN A 1 286 ? -5.901 -3.127 31.805 1.00 43.31 286 ASN A C 1
ATOM 2287 O O . ASN A 1 286 ? -6.897 -3.681 31.336 1.00 43.31 286 ASN A O 1
ATOM 2291 N N . ARG A 1 287 ? -6.015 -2.175 32.742 1.00 39.25 287 ARG A N 1
ATOM 2292 C CA . ARG A 1 287 ? -7.281 -1.497 33.063 1.00 39.25 287 ARG A CA 1
ATOM 2293 C C . ARG A 1 287 ? -7.449 -0.296 32.138 1.00 39.25 287 ARG A C 1
ATOM 2295 O O . ARG A 1 287 ? -7.504 0.849 32.572 1.00 39.25 287 ARG A O 1
ATOM 2302 N N . VAL A 1 288 ? -7.512 -0.581 30.842 1.00 40.81 288 VAL A N 1
ATOM 2303 C CA . VAL A 1 288 ? -7.831 0.399 29.807 1.00 40.81 288 VAL A CA 1
ATOM 2304 C C . VAL A 1 288 ? -9.158 1.067 30.175 1.00 40.81 288 VAL A C 1
ATOM 2306 O O . VAL A 1 288 ? -10.166 0.393 30.405 1.00 40.81 288 VAL A O 1
ATOM 2309 N N . THR A 1 289 ? -9.150 2.398 30.258 1.00 40.69 289 THR A N 1
ATOM 2310 C CA . THR A 1 289 ? -10.343 3.239 30.166 1.00 40.69 289 THR A CA 1
ATOM 2311 C C . THR A 1 289 ? -11.145 2.741 28.977 1.00 40.69 289 THR A C 1
ATOM 2313 O O . THR A 1 289 ? -10.697 2.882 27.840 1.00 40.69 289 THR A O 1
ATOM 2316 N N . LYS A 1 290 ? -12.292 2.098 29.236 1.00 39.69 290 LYS A N 1
ATOM 2317 C CA . LYS A 1 290 ? -13.161 1.607 28.168 1.00 39.69 290 LYS A CA 1
ATOM 2318 C C . LYS A 1 290 ? -13.363 2.749 27.162 1.00 39.69 290 LYS A C 1
ATOM 2320 O O . LYS A 1 290 ? -13.756 3.839 27.591 1.00 39.69 290 LYS A O 1
ATOM 2325 N N . PRO A 1 291 ? -13.100 2.526 25.864 1.00 42.31 291 PRO A N 1
ATOM 2326 C CA . PRO A 1 291 ? -13.585 3.428 24.830 1.00 42.31 291 PRO A CA 1
ATOM 2327 C C . PRO A 1 291 ? -15.084 3.684 25.070 1.00 42.31 291 PRO A C 1
ATOM 2329 O O . PRO A 1 291 ? -15.753 2.786 25.595 1.00 42.31 291 PRO A O 1
ATOM 2332 N N . PRO A 1 292 ? -15.634 4.864 24.729 1.00 49.25 292 PRO A N 1
ATOM 2333 C CA . PRO A 1 292 ? -17.079 5.058 24.759 1.00 49.25 292 PRO A CA 1
ATOM 2334 C C . PRO A 1 292 ? -17.763 3.881 24.053 1.00 49.25 292 PRO A C 1
ATOM 2336 O O . PRO A 1 292 ? -17.315 3.441 22.991 1.00 49.25 292 PRO A O 1
ATOM 2339 N N . GLU A 1 293 ? -18.777 3.307 24.706 1.00 51.38 293 GLU A N 1
ATOM 2340 C CA . GLU A 1 293 ? -19.450 2.100 24.231 1.00 51.38 293 GLU A CA 1
ATOM 2341 C C . GLU A 1 293 ? -20.139 2.409 22.897 1.00 51.38 293 GLU A C 1
ATOM 2343 O O . GLU A 1 293 ? -21.225 2.982 22.847 1.00 51.38 293 GLU A O 1
ATOM 2348 N N . LEU A 1 294 ? -19.479 2.046 21.794 1.00 57.84 294 LEU A N 1
ATOM 2349 C CA . LEU A 1 294 ? -20.123 1.936 20.495 1.00 57.84 294 LEU A CA 1
ATOM 2350 C C . LEU A 1 294 ? -21.221 0.883 20.619 1.00 57.84 294 LEU A C 1
ATOM 2352 O O . LEU A 1 294 ? -20.947 -0.271 20.957 1.00 57.84 294 LEU A O 1
ATOM 2356 N N . ASP A 1 295 ? -22.457 1.280 20.334 1.00 73.38 295 ASP A N 1
ATOM 2357 C CA . ASP A 1 295 ? -23.590 0.365 20.289 1.00 73.38 295 ASP A CA 1
ATOM 2358 C C . ASP A 1 295 ? -23.372 -0.659 19.164 1.00 73.38 295 ASP A C 1
ATOM 2360 O O . ASP A 1 295 ? -23.539 -0.370 17.973 1.00 73.38 295 ASP A O 1
ATOM 2364 N N . LYS A 1 296 ? -22.940 -1.861 19.558 1.00 69.44 296 LYS A N 1
ATOM 2365 C CA . LYS A 1 296 ? -22.573 -2.949 18.647 1.00 69.44 296 LYS A CA 1
ATOM 2366 C C . LYS A 1 296 ? -23.728 -3.320 17.724 1.00 69.44 296 LYS A C 1
ATOM 2368 O O . LYS A 1 296 ? -23.496 -3.530 16.537 1.00 69.44 296 LYS A O 1
ATOM 2373 N N . GLU A 1 297 ? -24.956 -3.333 18.238 1.00 68.06 297 GLU A N 1
ATOM 2374 C CA . GLU A 1 297 ? -26.138 -3.691 17.452 1.00 68.06 297 GLU A CA 1
ATOM 2375 C C . GLU A 1 297 ? -26.404 -2.648 16.365 1.00 68.06 297 GLU A C 1
ATOM 2377 O O . GLU A 1 297 ? -26.660 -2.991 15.208 1.00 68.06 297 GLU A O 1
ATOM 2382 N N . LYS A 1 298 ? -26.257 -1.362 16.701 1.00 71.12 298 LYS A N 1
ATOM 2383 C CA . LYS A 1 298 ? -26.418 -0.263 15.744 1.00 71.12 298 LYS A CA 1
ATOM 2384 C C . LYS A 1 298 ? -25.351 -0.290 14.646 1.00 71.12 298 LYS A C 1
ATOM 2386 O O . LYS A 1 298 ? -25.670 -0.061 13.477 1.00 71.12 298 LYS A O 1
ATOM 2391 N N . VAL A 1 299 ? -24.096 -0.578 14.999 1.00 63.84 299 VAL A N 1
ATOM 2392 C CA . VAL A 1 299 ? -22.991 -0.684 14.029 1.00 63.84 299 VAL A CA 1
ATOM 2393 C C . VAL A 1 299 ? -23.185 -1.891 13.111 1.00 63.84 299 VAL A C 1
ATOM 2395 O O . VAL A 1 299 ? -23.004 -1.766 11.903 1.00 63.84 299 VAL A O 1
ATOM 2398 N N . GLU A 1 300 ? -23.606 -3.041 13.640 1.00 69.19 300 GLU A N 1
ATOM 2399 C CA . GLU A 1 300 ? -23.877 -4.241 12.838 1.00 69.19 300 GLU A CA 1
ATOM 2400 C C . GLU A 1 300 ? -25.065 -4.051 11.884 1.00 69.19 300 GLU A C 1
ATOM 2402 O O . GLU A 1 300 ? -24.990 -4.444 10.715 1.00 69.19 300 GLU A O 1
ATOM 2407 N N . GLN A 1 301 ? -26.129 -3.377 12.331 1.00 70.62 301 GLN A N 1
ATOM 2408 C CA . GLN A 1 301 ? -27.263 -3.032 11.471 1.00 70.62 301 GLN A CA 1
ATOM 2409 C C . GLN A 1 301 ? -26.855 -2.085 10.336 1.00 70.62 301 GLN A C 1
ATOM 2411 O O . GLN A 1 301 ? -27.148 -2.377 9.175 1.00 70.62 301 GLN A O 1
ATOM 2416 N N . ARG A 1 302 ? -26.134 -0.993 10.628 1.00 67.56 302 ARG A N 1
ATOM 2417 C CA . ARG A 1 302 ? -25.622 -0.067 9.595 1.00 67.56 302 ARG A CA 1
ATOM 2418 C C . ARG A 1 302 ? -24.647 -0.769 8.644 1.00 67.56 302 ARG A C 1
ATOM 2420 O O . ARG A 1 302 ? -24.738 -0.603 7.429 1.00 67.56 302 ARG A O 1
ATOM 2427 N N . ALA A 1 303 ? -23.781 -1.641 9.167 1.00 64.31 303 ALA A N 1
ATOM 2428 C CA . ALA A 1 303 ? -22.852 -2.436 8.365 1.00 64.31 303 ALA A CA 1
ATOM 2429 C C . ALA A 1 303 ? -23.565 -3.338 7.350 1.00 64.31 303 ALA A C 1
ATOM 2431 O O . ALA A 1 303 ? -23.108 -3.451 6.215 1.00 64.31 303 ALA A O 1
ATOM 2432 N N . SER A 1 304 ? -24.704 -3.931 7.721 1.00 66.31 304 SER A N 1
ATOM 2433 C CA . SER A 1 304 ? -25.487 -4.774 6.809 1.00 66.31 304 SER A CA 1
ATOM 2434 C C . SER A 1 304 ? -26.043 -4.007 5.598 1.00 66.31 304 SER A C 1
ATOM 2436 O O . SER A 1 304 ? -26.154 -4.569 4.511 1.00 66.31 304 SER A O 1
ATOM 2438 N N . GLN A 1 305 ? -26.324 -2.707 5.745 1.00 70.25 305 GLN A N 1
ATOM 2439 C CA . GLN A 1 305 ? -26.833 -1.859 4.658 1.00 70.25 305 GLN A CA 1
ATOM 2440 C C . GLN A 1 305 ? -25.738 -1.474 3.650 1.00 70.25 305 GLN A C 1
ATOM 2442 O O . GLN A 1 305 ? -26.021 -1.271 2.469 1.00 70.25 305 GLN A O 1
ATOM 2447 N N . HIS A 1 306 ? -24.479 -1.427 4.096 1.00 61.84 306 HIS A N 1
ATOM 2448 C CA . HIS A 1 306 ? -23.315 -1.045 3.289 1.00 61.84 306 HIS A CA 1
ATOM 2449 C C . HIS A 1 306 ? -22.330 -2.198 3.039 1.00 61.84 306 HIS A C 1
ATOM 2451 O O . HIS A 1 306 ? -21.192 -1.958 2.632 1.00 61.84 306 HIS A O 1
ATOM 2457 N N . GLU A 1 307 ? -22.755 -3.451 3.224 1.00 59.31 307 GLU A N 1
ATOM 2458 C CA . GLU A 1 307 ? -21.889 -4.641 3.211 1.00 59.31 307 GLU A CA 1
ATOM 2459 C C . GLU A 1 307 ? -21.006 -4.726 1.951 1.00 59.31 307 GLU A C 1
ATOM 2461 O O . GLU A 1 307 ? -19.805 -4.970 2.042 1.00 59.31 307 GLU A O 1
ATOM 2466 N N . GLY A 1 308 ? -21.566 -4.422 0.773 1.00 56.12 308 GLY A N 1
ATOM 2467 C CA . GLY A 1 308 ? -20.830 -4.441 -0.498 1.00 56.12 308 GLY A CA 1
ATOM 2468 C C . GLY A 1 308 ? -19.792 -3.324 -0.675 1.00 56.12 308 GLY A C 1
ATOM 2469 O O . GLY A 1 308 ? -18.881 -3.484 -1.479 1.00 56.12 308 GLY A O 1
ATOM 2470 N N . LYS A 1 309 ? -19.914 -2.207 0.052 1.00 59.16 309 LYS A N 1
ATOM 2471 C CA . LYS A 1 309 ? -18.925 -1.112 0.050 1.00 59.16 309 LYS A CA 1
ATOM 2472 C C . LYS A 1 309 ? -17.880 -1.289 1.161 1.00 59.16 309 LYS A C 1
ATOM 2474 O O . LYS A 1 309 ? -16.730 -0.886 1.000 1.00 59.16 309 LYS A O 1
ATOM 2479 N N . LEU A 1 310 ? -18.265 -1.933 2.266 1.00 54.72 310 LEU A N 1
ATOM 2480 C CA . LEU A 1 310 ? -17.355 -2.307 3.349 1.00 54.72 310 LEU A CA 1
ATOM 2481 C C . LEU A 1 310 ? -16.396 -3.427 2.929 1.00 54.72 310 LEU A C 1
ATOM 2483 O O . LEU A 1 310 ? -15.212 -3.362 3.266 1.00 54.72 310 LEU A O 1
ATOM 2487 N N . GLU A 1 311 ? -16.858 -4.422 2.166 1.00 62.72 311 GLU A N 1
ATOM 2488 C CA . GLU A 1 311 ? -15.981 -5.433 1.563 1.00 62.72 311 GLU A CA 1
ATOM 2489 C C . GLU A 1 311 ? -15.181 -4.833 0.397 1.00 62.72 311 GLU A C 1
ATOM 2491 O O . GLU A 1 311 ? -15.600 -4.836 -0.760 1.00 62.72 311 GLU A O 1
ATOM 2496 N N . VAL A 1 312 ? -13.980 -4.329 0.689 1.00 58.09 312 VAL A N 1
ATOM 2497 C CA . VAL A 1 312 ? -13.035 -3.901 -0.351 1.00 58.09 312 VAL A CA 1
ATOM 2498 C C . VAL A 1 312 ? -12.391 -5.141 -0.953 1.00 58.09 312 VAL A C 1
ATOM 2500 O O . VAL A 1 312 ? -11.430 -5.678 -0.402 1.00 58.09 312 VAL A O 1
ATOM 2503 N N . LEU A 1 313 ? -12.923 -5.605 -2.081 1.00 62.44 313 LEU A N 1
ATOM 2504 C CA . LEU A 1 313 ? -12.387 -6.748 -2.819 1.00 62.44 313 LEU A CA 1
ATOM 2505 C C . LEU A 1 313 ? -11.204 -6.291 -3.684 1.00 62.44 313 LEU A C 1
ATOM 2507 O O . LEU A 1 313 ? -11.325 -5.383 -4.518 1.00 62.44 313 LEU A O 1
ATOM 2511 N N . LEU A 1 314 ? -10.039 -6.887 -3.422 1.00 54.94 314 LEU A N 1
ATOM 2512 C CA . LEU A 1 314 ? -8.764 -6.488 -4.021 1.00 54.94 314 LEU A CA 1
ATOM 2513 C C . LEU A 1 314 ? -8.338 -7.438 -5.147 1.00 54.94 314 LEU A C 1
ATOM 2515 O O . LEU A 1 314 ? -7.666 -7.003 -6.084 1.00 54.94 314 LEU A O 1
ATOM 2519 N N . SER A 1 315 ? -8.744 -8.708 -5.113 1.00 53.62 315 SER A N 1
ATOM 2520 C CA . SER A 1 315 ? -8.386 -9.723 -6.112 1.00 53.62 315 SER A CA 1
ATOM 2521 C C . SER A 1 315 ? -9.614 -10.449 -6.671 1.00 53.62 315 SER A C 1
ATOM 2523 O O . SER A 1 315 ? -10.653 -10.525 -6.019 1.00 53.62 315 SER A O 1
ATOM 2525 N N . VAL A 1 316 ? -9.475 -11.031 -7.867 1.00 52.28 316 VAL A N 1
ATOM 2526 C CA . VAL A 1 316 ? -10.513 -11.887 -8.475 1.00 52.28 316 VAL A CA 1
ATOM 2527 C C . VAL A 1 316 ? -10.788 -13.117 -7.599 1.00 52.28 316 VAL A C 1
ATOM 2529 O O . VAL A 1 316 ? -11.918 -13.585 -7.507 1.00 52.28 316 VAL A O 1
ATOM 2532 N N . GLU A 1 317 ? -9.773 -13.624 -6.895 1.00 53.38 317 GLU A N 1
ATOM 2533 C CA . GLU A 1 317 ? -9.932 -14.721 -5.934 1.00 53.38 317 GLU A CA 1
ATOM 2534 C C . GLU A 1 317 ? -10.730 -14.303 -4.691 1.00 53.38 317 GLU A C 1
ATOM 2536 O O . GLU A 1 317 ? -11.560 -15.078 -4.213 1.00 53.38 317 GLU A O 1
ATOM 2541 N N . ASP A 1 318 ? -10.521 -13.086 -4.182 1.00 56.34 318 ASP A N 1
ATOM 2542 C CA . ASP A 1 318 ? -11.321 -12.511 -3.094 1.00 56.34 318 ASP A CA 1
ATOM 2543 C C . ASP A 1 318 ? -12.773 -12.316 -3.540 1.00 56.34 318 ASP A C 1
ATOM 2545 O O . ASP A 1 318 ? -13.697 -12.643 -2.795 1.00 56.34 318 ASP A O 1
ATOM 2549 N N . GLU A 1 319 ? -12.983 -11.846 -4.774 1.00 53.41 319 GLU A N 1
ATOM 2550 C CA . GLU A 1 319 ? -14.311 -11.716 -5.377 1.00 53.41 319 GLU A CA 1
ATOM 2551 C C . GLU A 1 319 ? -15.011 -13.074 -5.493 1.00 53.41 319 GLU A C 1
ATOM 2553 O O . GLU A 1 319 ? -16.164 -13.213 -5.081 1.00 53.41 319 GLU A O 1
ATOM 2558 N N . LEU A 1 320 ? -14.306 -14.103 -5.969 1.00 51.94 320 LEU A N 1
ATOM 2559 C CA . LEU A 1 320 ? -14.827 -15.467 -6.054 1.00 51.94 320 LEU A CA 1
ATOM 2560 C C . LEU A 1 320 ? -15.143 -16.045 -4.669 1.00 51.94 320 LEU A C 1
ATOM 2562 O O . LEU A 1 320 ? -16.226 -16.598 -4.479 1.00 51.94 320 LEU A O 1
ATOM 2566 N N . LYS A 1 321 ? -14.264 -15.877 -3.671 1.00 62.41 321 LYS A N 1
ATOM 2567 C CA . LYS A 1 321 ? -14.516 -16.321 -2.286 1.00 62.41 321 LYS A CA 1
ATOM 2568 C C . LYS A 1 321 ? -15.725 -15.618 -1.673 1.00 62.41 321 LYS A C 1
ATOM 2570 O O . LYS A 1 321 ? -16.550 -16.277 -1.036 1.00 62.41 321 LYS A O 1
ATOM 2575 N N . ALA A 1 322 ? -15.861 -14.309 -1.878 1.00 64.06 322 ALA A N 1
ATOM 2576 C CA . ALA A 1 322 ? -17.010 -13.544 -1.406 1.00 64.06 322 ALA A CA 1
ATOM 2577 C C . ALA A 1 322 ? -18.309 -14.011 -2.086 1.00 64.06 322 ALA A C 1
ATOM 2579 O O . ALA A 1 322 ? -19.318 -14.233 -1.410 1.00 64.06 322 ALA A O 1
ATOM 2580 N N . MET A 1 323 ? -18.283 -14.254 -3.402 1.00 64.06 323 MET A N 1
ATOM 2581 C CA . MET A 1 323 ? -19.419 -14.819 -4.139 1.00 64.06 323 MET A CA 1
ATOM 2582 C C . MET A 1 323 ? -19.794 -16.220 -3.642 1.00 64.06 323 MET A C 1
ATOM 2584 O O . MET A 1 323 ? -20.977 -16.490 -3.429 1.00 64.06 323 MET A O 1
ATOM 2588 N N . MET A 1 324 ? -18.813 -17.094 -3.394 1.00 65.50 324 MET A N 1
ATOM 2589 C CA . MET A 1 324 ? -19.045 -18.437 -2.851 1.00 65.50 324 MET A CA 1
ATOM 2590 C C . MET A 1 324 ? -19.657 -18.381 -1.450 1.00 65.50 324 MET A C 1
ATOM 2592 O O . MET A 1 324 ? -20.637 -19.071 -1.182 1.00 65.50 324 MET A O 1
ATOM 2596 N N . LYS A 1 325 ? -19.157 -17.504 -0.572 1.00 69.94 325 LYS A N 1
ATOM 2597 C CA . LYS A 1 325 ? -19.699 -17.317 0.781 1.00 69.94 325 LYS A CA 1
ATOM 2598 C C . LYS A 1 325 ? -21.143 -16.802 0.755 1.00 69.94 325 LYS A C 1
ATOM 2600 O O . LYS A 1 325 ? -21.985 -17.303 1.502 1.00 69.94 325 LYS A O 1
ATOM 2605 N N . LYS A 1 326 ? -21.460 -15.858 -0.142 1.00 67.19 326 LYS A N 1
ATOM 2606 C CA . LYS A 1 326 ? -22.837 -15.375 -0.370 1.00 67.19 326 LYS A CA 1
ATOM 2607 C C . LYS A 1 326 ? -23.745 -16.477 -0.924 1.00 67.19 326 LYS A C 1
ATOM 2609 O O . LYS A 1 326 ? -24.888 -16.605 -0.482 1.00 67.19 326 LYS A O 1
ATOM 2614 N N . ALA A 1 327 ? -23.248 -17.302 -1.845 1.00 64.75 327 ALA A N 1
ATOM 2615 C CA . ALA A 1 327 ? -23.983 -18.448 -2.378 1.00 64.75 327 ALA A CA 1
ATOM 2616 C C . ALA A 1 327 ? -24.265 -19.509 -1.297 1.00 64.75 327 ALA A C 1
ATOM 2618 O O . ALA A 1 327 ? -25.389 -20.005 -1.204 1.00 64.75 327 ALA A O 1
ATOM 2619 N N . ASP A 1 328 ? -23.293 -19.797 -0.431 1.00 66.12 328 ASP A N 1
ATOM 2620 C CA . ASP A 1 328 ? -23.434 -20.736 0.685 1.00 66.12 328 ASP A CA 1
ATOM 2621 C C . ASP A 1 328 ? -24.433 -20.256 1.739 1.00 66.12 328 ASP A C 1
ATOM 2623 O O . ASP A 1 328 ? -25.276 -21.035 2.189 1.00 66.12 328 ASP A O 1
ATOM 2627 N N . LEU A 1 329 ? -24.397 -18.972 2.105 1.00 66.31 329 LEU A N 1
ATOM 2628 C CA . LEU A 1 329 ? -25.386 -18.369 3.004 1.00 66.31 329 LEU A CA 1
ATOM 2629 C C . LEU A 1 329 ? -26.801 -18.459 2.419 1.00 66.31 329 LEU A C 1
ATOM 2631 O O . LEU A 1 329 ? -27.735 -18.858 3.115 1.00 66.31 329 LEU A O 1
ATOM 2635 N N . LYS A 1 330 ? -26.953 -18.180 1.120 1.00 67.12 330 LYS A N 1
ATOM 2636 C CA . LYS A 1 330 ? -28.233 -18.292 0.406 1.00 67.12 330 LYS A CA 1
ATOM 2637 C C . LYS A 1 330 ? -28.738 -19.738 0.339 1.00 67.12 330 LYS A C 1
ATOM 2639 O O . LYS A 1 330 ? -29.935 -19.980 0.490 1.00 67.12 330 LYS A O 1
ATOM 2644 N N . ASN A 1 331 ? -27.842 -20.706 0.157 1.00 66.81 331 ASN A N 1
ATOM 2645 C CA . ASN A 1 331 ? -28.176 -22.131 0.150 1.00 66.81 331 ASN A CA 1
ATOM 2646 C C . AS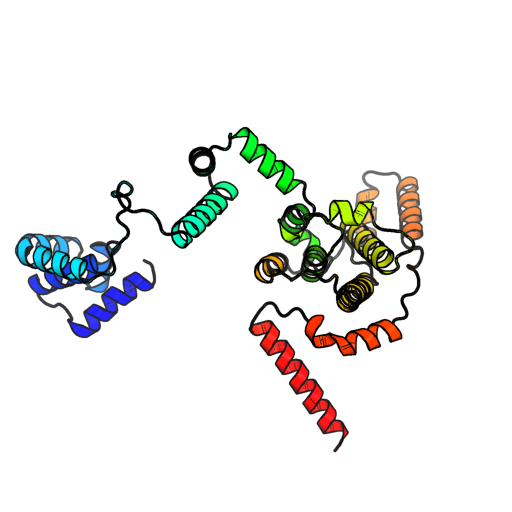N A 1 331 ? -28.535 -22.658 1.546 1.00 66.81 331 ASN A C 1
ATOM 2648 O O . ASN A 1 331 ? -29.465 -23.454 1.675 1.00 66.81 331 ASN A O 1
ATOM 2652 N N . ARG A 1 332 ? -27.853 -22.192 2.599 1.00 65.62 332 ARG A N 1
ATOM 2653 C CA . ARG A 1 332 ? -28.217 -22.498 3.990 1.00 65.62 332 ARG A CA 1
ATOM 2654 C C . ARG A 1 332 ? -29.583 -21.918 4.338 1.00 65.62 332 ARG A C 1
ATOM 2656 O O . ARG A 1 332 ? -30.424 -22.660 4.823 1.00 65.62 332 ARG A O 1
ATOM 2663 N N . ALA A 1 333 ? -29.847 -20.654 4.007 1.00 61.91 333 ALA A N 1
ATOM 2664 C CA . ALA A 1 333 ? -31.151 -20.027 4.237 1.00 61.91 333 ALA A CA 1
ATOM 2665 C C . ALA A 1 333 ? -32.303 -20.782 3.544 1.00 61.91 333 ALA A C 1
ATOM 2667 O O . ALA A 1 333 ? -33.357 -20.974 4.141 1.00 61.91 333 ALA A O 1
ATOM 2668 N N . ARG A 1 334 ? -32.082 -21.295 2.324 1.00 60.47 334 ARG A N 1
ATOM 2669 C CA . ARG A 1 334 ? -33.058 -22.140 1.610 1.00 60.47 334 ARG A CA 1
ATOM 2670 C C . ARG A 1 334 ? -33.311 -23.490 2.283 1.00 60.47 334 ARG A C 1
ATOM 2672 O O . ARG A 1 334 ? -34.443 -23.953 2.273 1.00 60.47 334 ARG A O 1
ATOM 2679 N N . LYS A 1 335 ? -32.286 -24.108 2.877 1.00 60.47 335 LYS A N 1
ATOM 2680 C CA . LYS A 1 335 ? -32.423 -25.374 3.621 1.00 60.47 335 LYS A CA 1
ATOM 2681 C C . LYS A 1 335 ? -33.200 -25.245 4.932 1.00 60.47 335 LYS A C 1
ATOM 2683 O O . LYS A 1 335 ? -33.694 -26.253 5.405 1.00 60.47 335 LYS A O 1
ATOM 2688 N N . TYR A 1 336 ? -33.290 -24.050 5.514 1.00 55.81 336 TYR A N 1
ATOM 2689 C CA . TYR A 1 336 ? -34.086 -23.796 6.723 1.00 55.81 336 TYR A CA 1
ATOM 2690 C C . TYR A 1 336 ? -35.540 -23.385 6.423 1.00 55.81 336 TYR A C 1
ATOM 2692 O O . TYR A 1 336 ? -36.323 -23.202 7.349 1.00 55.81 336 TYR A O 1
ATOM 2700 N N . GLN A 1 337 ? -35.897 -23.213 5.145 1.00 50.41 337 GLN A N 1
ATOM 2701 C CA . GLN A 1 337 ? -37.261 -22.906 4.687 1.00 50.41 337 GLN A CA 1
ATOM 2702 C C . GLN A 1 337 ? -37.982 -24.119 4.068 1.00 50.41 337 GLN A C 1
ATOM 2704 O O . GLN A 1 337 ? -39.139 -23.996 3.668 1.00 50.41 337 GLN A O 1
ATOM 2709 N N . GLN A 1 338 ? -37.299 -25.264 3.980 1.00 44.38 338 GLN A N 1
ATOM 2710 C CA . GLN A 1 338 ? -37.858 -26.587 3.685 1.00 44.38 338 GLN A CA 1
ATOM 2711 C C . GLN A 1 338 ? -37.872 -27.400 4.972 1.00 44.38 338 GLN A C 1
ATOM 2713 O O . GLN A 1 338 ? -38.824 -28.193 5.135 1.00 44.38 338 GLN A O 1
#

Secondary structure (DSSP, 8-state):
--HHHHHHHHHHHHHH---SHHHHHHHHHHHHHH-TT--HHHHHHHTTS-HHHHHHHHHHTHHHHHHHHHHHHHHS-----TT-TTS----HHHHHHHHHHHHHHHHHS-HHHHHHHHHHH---HHHHHHHHHHHHTSHHHHHHHTHHHHTTTS-HHHHHHHHHH-SSS--SSGGGTTHHHHHHT--TT-HHHHHHHHHHHHHHHHHHTTS--TTHHHHHHHHHHHHHHTT--PPP-HHHHHHHHTS------S-PPPHHHHHHHHTTTS-HHHHHHHHHHHHHHTS--PPP---HHHHHHHHHHTHHHHS---SHHHHHHHHHHHHHHHHHHHHT--

Foldseek 3Di:
DDPVLLVLLVVLCVPQVDDDLQSLLLSCLQSCLQPVPDDLCNNCVVNVHDSVSNVVSCVVNVPSSPVSNVVNVVVHDPDPPPPPPPPDDDDPVRVVVVLVVLVVCLVPHDPVSVVVNCVVVVPDSVRVVVVVVVLCPFPLNVLLVCLLLLVVAHQLLLVLQLQQFQLQGQRPDPLNVCNVVCVVVDDPVDPLVVLNCVLVVQVVVCVVVVHHDPCNVVSSLVNVLVCVVVVSGGDDPLVSSVSSVPNPPPPCPDDPQPPVNVVVVVVVPDPPVVVVVVVVVVVVVVPPPDDPDDPSVVSVVSCVVCVVVSPPQNDPVSVVVVVVVVVVVVVVVVVVVD

Organism: NCBI:txid1385514

Sequence (338 aa):
MTDKQTEIIEEYFAEVMPSQAIEHAIAFGYVKGTDSQITQTMYSEKAGINSRTLRKYIAENKQAYEEELERAKENAEPEIDITSLDSRSLSEEQIDKFIEVLYQSAITGNARDRQLLIDFTGMTATDVMTFQNTKASSLRWFVKSTLSTISKHMDARALGINLAESSYLYRGDKSSNGNAQNFVNADLEDESFKLELMYWGMAFMSLYNQTEHPDIKLLEKAVRLERMEQETAQEINKAEVKKYEAGKDIKADKKPVSGEALYSKLSEIFSDEEIDEIRAKQQEANRVTKPPELDKEKVEQRASQHEGKLEVLLSVEDELKAMMKKADLKNRARKYQQ

pLDDT: mean 70.98, std 13.95, range [35.59, 93.06]

Radius of gyration: 30.89 Å; chains: 1; bounding box: 68×53×92 Å